Protein 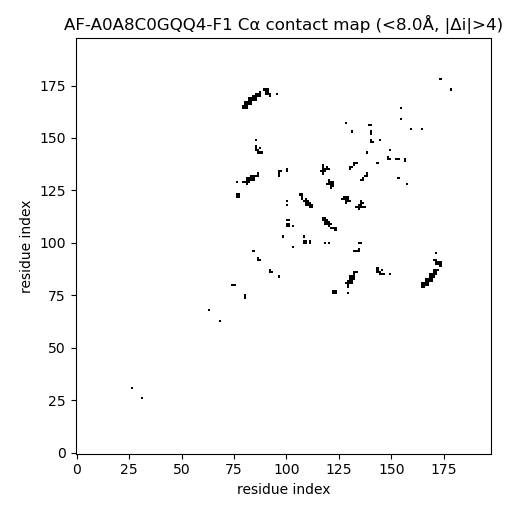AF-A0A8C0GQQ4-F1 (afdb_monomer)

Nearest PDB structures (foldseek):
  5t05-assembly2_B  TM=9.905E-01  e=7.419E-17  Escherichia coli O157:H7
  5t03-assembly2_B  TM=9.904E-01  e=8.082E-16  Escherichia coli O157:H7
  6sc2-assembly1_E  TM=3.433E-01  e=2.094E+00  Homo sapiens
  7t22-assembly1_F  TM=5.727E-01  e=5.664E+00  Escherichia coli K-12
  2xtp-assembly1_A  TM=3.374E-01  e=4.642E+00  Homo sapiens

Foldseek 3Di:
DVVVVVVVVVVVVVVVVVVVVVVCVVDVDDPDPPDCPPPDDDPPPPVPPVVVPPPPPCPPPDDDDPCRVDPDDPDDLQDQAAEEEQEDPPLCVLVVVVCVQQPDDDPDGWADDPPDQATDADRVPDSAHRYHDCRHPNQQQHDRDDPVSCVVCVVVPRDPPDPDHHYHYDYGHHPPVPPDDPPDDDDDDDDDDDDDDD

pLDDT: mean 72.91, std 19.56, range [24.11, 92.81]

Organism: Chelonoidis abingdonii (NCBI:txid106734)

Sequence (198 aa):
MEDRANKLLLALLLLLLFAVLVLQYVCPGSECQLLRLRAFSPPRADPYRAEDETPARFVPRFNFSARDLLRRVDFNIKGDDLIVFLHIQKTGGTTFGRHLVRNIQLEQPCECRAGQKKCTCHRPGKRETWLFSRFSTGWSCGLHADWTELTNCVPAVVDSKREAKRLLCFSSAPSSTWRRPSNFPPDRKGPGTVRLQL

Solvent-accessible surface area (backbone atoms only — not comparable to full-atom values): 12978 Å² total; per-residue (Å²): 118,62,74,61,53,51,53,51,50,51,52,51,52,51,51,53,51,50,52,50,52,51,50,53,66,76,48,84,64,95,82,74,86,85,76,76,87,66,81,92,66,82,75,78,77,63,87,70,65,72,69,76,74,54,76,78,81,76,70,75,92,62,92,73,51,73,72,73,73,56,79,83,72,94,78,42,73,78,68,61,44,32,40,34,53,47,58,47,83,93,24,57,31,72,60,51,49,51,41,65,58,72,67,58,95,53,100,52,68,43,52,66,51,89,94,52,81,48,23,51,40,47,28,76,96,48,93,49,66,39,50,45,28,61,44,41,66,38,58,85,58,43,93,71,43,48,73,70,47,39,69,66,36,47,61,64,71,78,45,86,82,64,85,83,62,52,75,47,74,49,65,50,73,62,60,83,89,66,66,71,65,95,84,67,75,94,73,77,95,69,92,78,88,81,85,83,84,131

Secondary structure (DSSP, 8-state):
-HHHHHHHHHHHHHHHHHHHHHHHHH--SS---S-----S------TTGGGSSS------SS---HHHH-------TTTT-EEEEE--TTSSHHHHHHHHHHS---SS--B--TT-S--B-BPTTSS-BSEESTTTT-STT-TT--HHHHHHHHHHHH-TTSS---EEEEE----GGG---TT-----------PPP-

InterPro domains:
  IPR005331 Sulfotransferase [PF03567] (74-121)
  IPR010635 Heparan sulphate 6-sulfotransferase/Protein-tyrosine sulfotransferase [PTHR12812] (1-163)
  IPR027417 P-loop containing nucleoside triphosphate hydrolase [G3DSA:3.40.50.300] (78-158)

Radius of gyration: 29.77 Å; Cα contacts (8 Å, |Δi|>4): 155; chains: 1; bounding box: 51×60×87 Å

Structure (mmCIF, N/CA/C/O backbone):
data_AF-A0A8C0GQQ4-F1
#
_entry.id   AF-A0A8C0GQQ4-F1
#
loop_
_atom_site.group_PDB
_atom_site.id
_atom_site.type_symbol
_atom_site.label_atom_id
_atom_site.label_alt_id
_atom_site.label_comp_id
_atom_site.label_asym_id
_atom_site.label_entity_id
_atom_site.label_seq_id
_atom_site.pdbx_PDB_ins_code
_atom_site.Cartn_x
_atom_site.Cartn_y
_atom_site.Cartn_z
_atom_site.occupancy
_atom_site.B_iso_or_equiv
_atom_site.auth_seq_id
_atom_site.auth_comp_id
_atom_site.auth_asym_id
_atom_site.auth_atom_id
_atom_site.pdbx_PDB_model_num
ATOM 1 N N . MET A 1 1 ? 28.363 32.875 -68.338 1.00 56.09 1 MET A N 1
ATOM 2 C CA . MET A 1 1 ? 27.241 32.180 -67.664 1.00 56.09 1 MET A CA 1
ATOM 3 C C . MET A 1 1 ? 27.663 31.603 -66.309 1.00 56.09 1 MET A C 1
ATOM 5 O O . MET A 1 1 ? 26.799 31.415 -65.458 1.00 56.09 1 MET A O 1
ATOM 9 N N . GLU A 1 2 ? 28.968 31.458 -66.068 1.00 62.75 2 GLU A N 1
ATOM 10 C CA . GLU A 1 2 ? 29.581 30.979 -64.822 1.00 62.75 2 GLU A CA 1
ATOM 11 C C . GLU A 1 2 ? 29.162 31.696 -63.534 1.00 62.75 2 GLU A C 1
ATOM 13 O O . GLU A 1 2 ? 28.866 31.018 -62.558 1.00 62.75 2 GLU A O 1
ATOM 18 N N . ASP A 1 3 ? 29.055 33.029 -63.495 1.00 70.44 3 ASP A N 1
ATOM 19 C CA . ASP A 1 3 ? 28.776 33.730 -62.225 1.00 70.44 3 ASP A CA 1
ATOM 20 C C . ASP A 1 3 ? 27.396 33.421 -61.634 1.00 70.44 3 ASP A C 1
ATOM 22 O O . ASP A 1 3 ? 27.219 33.390 -60.416 1.00 70.44 3 ASP A O 1
ATOM 26 N N . ARG A 1 4 ? 26.392 33.189 -62.488 1.00 75.19 4 ARG A N 1
ATOM 27 C CA . ARG A 1 4 ? 25.043 32.814 -62.035 1.00 75.19 4 ARG A CA 1
ATOM 28 C C . ARG A 1 4 ? 25.016 31.364 -61.569 1.00 75.19 4 ARG A C 1
ATOM 30 O O . ARG A 1 4 ? 24.418 31.084 -60.535 1.00 75.19 4 ARG A O 1
ATOM 37 N N . ALA A 1 5 ? 25.703 30.480 -62.291 1.00 76.56 5 ALA A N 1
ATOM 38 C CA . ALA A 1 5 ? 25.843 29.078 -61.918 1.00 76.56 5 ALA A CA 1
ATOM 39 C C . ALA A 1 5 ? 26.588 28.926 -60.583 1.00 76.56 5 ALA A C 1
ATOM 41 O O . ALA A 1 5 ? 26.147 28.168 -59.728 1.00 76.56 5 ALA A O 1
ATOM 42 N N . ASN A 1 6 ? 27.644 29.710 -60.354 1.00 79.12 6 ASN A N 1
ATOM 43 C CA . ASN A 1 6 ? 28.431 29.647 -59.125 1.00 79.12 6 ASN A CA 1
ATOM 44 C C . ASN A 1 6 ? 27.658 30.203 -57.915 1.00 79.12 6 ASN A C 1
ATOM 46 O O . ASN A 1 6 ? 27.693 29.623 -56.834 1.00 79.12 6 ASN A O 1
ATOM 50 N N . LYS A 1 7 ? 26.878 31.280 -58.101 1.00 84.75 7 LYS A N 1
ATOM 51 C CA . LYS A 1 7 ? 25.965 31.798 -57.064 1.00 84.75 7 LYS A CA 1
ATOM 52 C C . LYS A 1 7 ? 24.848 30.808 -56.727 1.00 84.75 7 LYS A C 1
ATOM 54 O O . LYS A 1 7 ? 24.521 30.643 -55.555 1.00 84.75 7 LYS A O 1
ATOM 59 N N . LEU A 1 8 ? 24.291 30.134 -57.736 1.00 86.75 8 LEU A N 1
ATOM 60 C CA . LEU A 1 8 ? 23.302 29.069 -57.547 1.00 86.75 8 LEU A CA 1
ATOM 61 C C . LEU A 1 8 ? 23.907 27.871 -56.809 1.00 86.75 8 LEU A C 1
ATOM 63 O O . LEU A 1 8 ? 23.294 27.375 -55.869 1.00 86.75 8 LEU A O 1
ATOM 67 N N . LEU A 1 9 ? 25.123 27.457 -57.172 1.00 87.75 9 LEU A N 1
ATOM 68 C CA . LEU A 1 9 ? 25.850 26.375 -56.509 1.00 87.75 9 LEU A CA 1
ATOM 69 C C . LEU A 1 9 ? 26.113 26.699 -55.031 1.00 87.75 9 LEU A C 1
ATOM 71 O O . LEU A 1 9 ? 25.877 25.863 -54.160 1.00 87.75 9 LEU A O 1
ATOM 75 N N . LEU A 1 10 ? 26.545 27.931 -54.742 1.00 86.94 10 LEU A N 1
ATOM 76 C CA . LEU A 1 10 ? 26.802 28.393 -53.379 1.00 86.94 10 LEU A CA 1
ATOM 77 C C . LEU A 1 10 ? 25.517 28.423 -52.540 1.00 86.94 10 LEU A C 1
ATOM 79 O O . LEU A 1 10 ? 25.518 27.989 -51.390 1.00 86.94 10 LEU A O 1
ATOM 83 N N . ALA A 1 11 ? 24.409 28.890 -53.123 1.00 89.81 11 ALA A N 1
ATOM 84 C CA . ALA A 1 11 ? 23.105 28.899 -52.465 1.00 89.81 11 ALA A CA 1
ATOM 85 C C . ALA A 1 11 ? 22.616 27.475 -52.148 1.00 89.81 11 ALA A C 1
ATOM 87 O O . ALA A 1 11 ? 22.095 27.230 -51.061 1.00 89.81 11 ALA A O 1
ATOM 88 N N . LEU A 1 12 ? 22.835 26.525 -53.061 1.00 90.50 12 LEU A N 1
ATOM 89 C CA . LEU A 1 12 ? 22.454 25.122 -52.883 1.00 90.50 12 LEU A CA 1
ATOM 90 C C . LEU A 1 12 ? 23.294 24.434 -51.795 1.00 90.50 12 LEU A C 1
ATOM 92 O O . LEU A 1 12 ? 22.751 23.698 -50.973 1.00 90.50 12 LEU A O 1
ATOM 96 N N . LEU A 1 13 ? 24.598 24.730 -51.734 1.00 91.00 13 LEU A N 1
ATOM 97 C CA . LEU A 1 13 ? 25.493 24.265 -50.667 1.00 91.00 13 LEU A CA 1
ATOM 98 C C . LEU A 1 13 ? 25.102 24.824 -49.295 1.00 91.00 13 LEU A C 1
ATOM 100 O O . LEU A 1 13 ? 25.072 24.079 -48.316 1.00 91.00 13 LEU A O 1
ATOM 104 N N . LEU A 1 14 ? 24.767 26.115 -49.219 1.00 89.19 14 LEU A N 1
ATOM 105 C CA . LEU A 1 14 ? 24.306 26.747 -47.980 1.00 89.19 14 LEU A CA 1
ATOM 106 C C . LEU A 1 14 ? 22.972 26.161 -47.503 1.00 89.19 14 LEU A C 1
ATOM 108 O O . LEU A 1 14 ? 22.816 25.901 -46.311 1.00 89.19 14 LEU A O 1
ATOM 112 N N . LEU A 1 15 ? 22.037 25.895 -48.422 1.00 91.31 15 LEU A N 1
ATOM 113 C CA . LEU A 1 15 ? 20.758 25.253 -48.110 1.00 91.31 15 LEU A CA 1
ATOM 114 C C . LEU A 1 15 ? 20.962 23.833 -47.558 1.00 91.31 15 LEU A C 1
ATOM 116 O O . LEU A 1 15 ? 20.353 23.462 -46.554 1.00 91.31 15 LEU A O 1
ATOM 120 N N . LEU A 1 16 ? 21.853 23.056 -48.183 1.00 87.19 16 LEU A N 1
ATOM 121 C CA . LEU A 1 16 ? 22.194 21.703 -47.744 1.00 87.19 16 LEU A CA 1
ATOM 122 C C . LEU A 1 16 ? 22.820 21.714 -46.340 1.00 87.19 16 LEU A C 1
ATOM 124 O O . LEU A 1 16 ? 22.436 20.925 -45.479 1.00 87.19 16 LEU A O 1
ATOM 128 N N . LEU A 1 17 ? 23.753 22.635 -46.090 1.00 86.31 17 LEU A N 1
ATOM 129 C CA . LEU A 1 17 ? 24.435 22.762 -44.802 1.00 86.31 17 LEU A CA 1
ATOM 130 C C . LEU A 1 17 ? 23.475 23.199 -43.686 1.00 86.31 17 LEU A C 1
ATOM 132 O O . LEU A 1 17 ? 23.514 22.648 -42.586 1.00 86.31 17 LEU A O 1
ATOM 136 N N . PHE A 1 18 ? 22.570 24.136 -43.978 1.00 88.56 18 PHE A N 1
ATOM 137 C CA . PHE A 1 18 ? 21.525 24.552 -43.045 1.00 88.56 18 PHE A CA 1
ATOM 138 C C . PHE A 1 18 ? 20.571 23.399 -42.708 1.00 88.56 18 PHE A C 1
ATOM 140 O O . PHE A 1 18 ? 20.267 23.180 -41.537 1.00 88.56 18 PHE A O 1
ATOM 147 N N . ALA A 1 19 ? 20.160 22.606 -43.703 1.00 82.81 19 ALA A N 1
ATOM 148 C CA . ALA A 1 19 ? 19.317 21.433 -43.481 1.00 82.81 19 ALA A CA 1
ATOM 149 C C . ALA A 1 19 ? 19.991 20.398 -42.563 1.00 82.81 19 ALA A C 1
ATOM 151 O O . ALA A 1 19 ? 19.341 19.871 -41.662 1.00 82.81 19 ALA A O 1
ATOM 152 N N . VAL A 1 20 ? 21.297 20.154 -42.728 1.00 80.38 20 VAL A N 1
ATOM 153 C CA . VAL A 1 20 ? 22.068 19.255 -41.849 1.00 80.38 20 VAL A CA 1
ATOM 154 C C . VAL A 1 20 ? 22.145 19.796 -40.420 1.00 80.38 20 VAL A C 1
ATOM 156 O O . VAL A 1 20 ? 21.930 19.039 -39.477 1.00 80.38 20 VAL A O 1
ATOM 159 N N . LEU A 1 21 ? 22.399 21.096 -40.242 1.00 80.56 21 LEU A N 1
ATOM 160 C CA . LEU A 1 21 ? 22.442 21.722 -38.915 1.00 80.56 21 LEU A CA 1
ATOM 161 C C . LEU A 1 21 ? 21.092 21.643 -38.193 1.00 80.56 21 LEU A C 1
ATOM 163 O O . LEU A 1 21 ? 21.050 21.301 -37.013 1.00 80.56 21 LEU A O 1
ATOM 167 N N . VAL A 1 22 ? 19.990 21.904 -38.902 1.00 81.44 22 VAL A N 1
ATOM 168 C CA . VAL A 1 22 ? 18.634 21.768 -38.352 1.00 81.44 22 VAL A CA 1
ATOM 169 C C . VAL A 1 22 ? 18.346 20.311 -37.988 1.00 81.44 22 VAL A C 1
ATOM 171 O O . VAL A 1 22 ? 17.824 20.049 -36.908 1.00 81.44 22 VAL A O 1
ATOM 174 N N . LEU A 1 23 ? 18.743 19.350 -38.826 1.00 70.88 23 LEU A N 1
ATOM 175 C CA . LEU A 1 23 ? 18.540 17.926 -38.550 1.00 70.88 23 LEU A CA 1
ATOM 176 C C . LEU A 1 23 ? 19.336 17.456 -37.319 1.00 70.88 23 LEU A C 1
ATOM 178 O O . LEU A 1 23 ? 18.798 16.746 -36.472 1.00 70.88 23 LEU A O 1
ATOM 182 N N . GLN A 1 24 ? 20.587 17.909 -37.181 1.00 73.06 24 GLN A N 1
ATOM 183 C CA . GLN A 1 24 ? 21.445 17.638 -36.022 1.00 73.06 24 GLN A CA 1
ATOM 184 C C . GLN A 1 24 ? 20.897 18.279 -34.732 1.00 73.06 24 GLN A C 1
ATOM 186 O O . GLN A 1 24 ? 21.067 17.726 -33.649 1.00 73.06 24 GLN A O 1
ATOM 191 N N . TYR A 1 25 ? 20.247 19.443 -34.841 1.00 73.00 25 TYR A N 1
ATOM 192 C CA . TYR A 1 25 ? 19.642 20.150 -33.709 1.00 73.00 25 TYR A CA 1
ATOM 193 C C . TYR A 1 25 ? 18.322 19.513 -33.252 1.00 73.00 25 TYR A C 1
ATOM 195 O O . TYR A 1 25 ? 18.076 19.394 -32.054 1.00 73.00 25 TYR A O 1
ATOM 203 N N . VAL A 1 26 ? 17.480 19.079 -34.195 1.00 73.94 26 VAL A N 1
ATOM 204 C CA . VAL A 1 26 ? 16.175 18.462 -33.899 1.00 73.94 26 VAL A CA 1
ATOM 205 C C . VAL A 1 26 ? 16.325 17.019 -33.398 1.00 73.94 26 VAL A C 1
ATOM 207 O O . VAL A 1 26 ? 15.495 16.566 -32.614 1.00 73.94 26 VAL A O 1
ATOM 210 N N . CYS A 1 27 ? 17.386 16.306 -33.794 1.00 64.00 27 CYS A N 1
ATOM 211 C CA . CYS A 1 27 ? 17.662 14.934 -33.352 1.00 64.00 27 CYS A CA 1
ATOM 212 C C . CYS A 1 27 ? 18.938 14.847 -32.486 1.00 64.00 27 CYS A C 1
ATOM 214 O O . CYS A 1 27 ? 20.009 14.499 -32.992 1.00 64.00 27 CYS A O 1
ATOM 216 N N . PRO A 1 28 ? 18.857 15.114 -31.168 1.00 53.72 28 PRO A N 1
ATOM 217 C CA . PRO A 1 28 ? 19.980 14.958 -30.258 1.00 53.72 28 PRO A CA 1
ATOM 218 C C . PRO A 1 28 ? 20.086 13.488 -29.825 1.00 53.72 28 PRO A C 1
ATOM 220 O O . PRO A 1 28 ? 19.593 13.097 -28.771 1.00 53.72 28 PRO A O 1
ATOM 223 N N . GLY A 1 29 ? 20.725 12.658 -30.649 1.00 53.50 29 GLY A N 1
ATOM 224 C CA . GLY A 1 29 ? 21.039 11.266 -30.303 1.00 53.50 29 GLY A CA 1
ATOM 225 C C . GLY A 1 29 ? 20.647 10.269 -31.390 1.00 53.50 29 GLY A C 1
ATOM 226 O O . GLY A 1 29 ? 19.543 10.346 -31.908 1.00 53.50 29 GLY A O 1
ATOM 227 N N . SER A 1 30 ? 21.614 9.402 -31.720 1.00 55.34 30 SER A N 1
ATOM 228 C CA . SER A 1 30 ? 21.687 8.155 -32.527 1.00 55.34 30 SER A CA 1
ATOM 229 C C . SER A 1 30 ? 20.579 7.661 -33.481 1.00 55.34 30 SER A C 1
ATOM 231 O O . SER A 1 30 ? 20.853 6.734 -34.239 1.00 55.34 30 SER A O 1
ATOM 233 N N . GLU A 1 31 ? 19.391 8.247 -33.552 1.00 52.47 31 GLU A N 1
ATOM 234 C CA . GLU A 1 31 ? 18.223 7.687 -34.244 1.00 52.47 31 GLU A CA 1
ATOM 235 C C . GLU A 1 31 ? 17.928 8.374 -35.590 1.00 52.47 31 GLU A C 1
ATOM 237 O O . GLU A 1 31 ? 16.778 8.546 -35.983 1.00 52.47 31 GLU A O 1
ATOM 242 N N . CYS A 1 32 ? 18.957 8.784 -36.338 1.00 56.66 32 CYS A N 1
ATOM 243 C CA . CYS A 1 32 ? 18.806 9.181 -37.744 1.00 56.66 32 CYS A CA 1
ATOM 244 C C . CYS A 1 32 ? 19.821 8.443 -38.625 1.00 56.66 32 CYS A C 1
ATOM 246 O O . CYS A 1 32 ? 20.921 8.910 -38.905 1.00 56.66 32 CYS A O 1
ATOM 248 N N . GLN A 1 33 ? 19.423 7.252 -39.073 1.00 54.72 33 GLN A N 1
ATOM 249 C CA . GLN A 1 33 ? 20.186 6.321 -39.917 1.00 54.72 33 GLN A CA 1
ATOM 250 C C . GLN A 1 33 ? 20.136 6.646 -41.427 1.00 54.72 33 GLN A C 1
ATOM 252 O O . GLN A 1 33 ? 20.440 5.783 -42.243 1.00 54.72 33 GLN A O 1
ATOM 257 N N . LEU A 1 34 ? 19.754 7.860 -41.848 1.00 48.25 34 LEU A N 1
ATOM 258 C CA . LEU A 1 34 ? 19.450 8.124 -43.268 1.00 48.25 34 LEU A CA 1
ATOM 259 C C . LEU A 1 34 ? 20.615 8.700 -44.106 1.00 48.25 34 LEU A C 1
ATOM 261 O O . LEU A 1 34 ? 20.460 8.887 -45.306 1.00 48.25 34 LEU A O 1
ATOM 265 N N . LEU A 1 35 ? 21.803 8.945 -43.534 1.00 46.62 35 LEU A N 1
ATOM 266 C CA . LEU A 1 35 ? 22.931 9.569 -44.262 1.00 46.62 35 LEU A CA 1
ATOM 267 C C . LEU A 1 35 ? 24.292 8.872 -44.075 1.00 46.62 35 LEU A C 1
ATOM 269 O O . LEU A 1 35 ? 25.347 9.503 -44.155 1.00 46.62 35 LEU A O 1
ATOM 273 N N . ARG A 1 36 ? 24.321 7.547 -43.878 1.00 46.25 36 ARG A N 1
ATOM 274 C CA . ARG A 1 36 ? 25.588 6.791 -43.857 1.00 46.25 36 ARG A CA 1
ATOM 275 C C . ARG A 1 36 ? 26.037 6.393 -45.271 1.00 46.25 36 ARG A C 1
ATOM 277 O O . ARG A 1 36 ? 26.136 5.218 -45.593 1.00 46.25 36 ARG A O 1
ATOM 284 N N . LEU A 1 37 ? 26.445 7.378 -46.073 1.00 45.16 37 LEU A N 1
ATOM 285 C CA . LEU A 1 37 ? 27.267 7.200 -47.289 1.00 45.16 37 LEU A CA 1
ATOM 286 C C . LEU A 1 37 ? 28.736 6.835 -46.963 1.00 45.16 37 LEU A C 1
ATOM 288 O O . LEU A 1 37 ? 29.660 7.144 -47.708 1.00 45.16 37 LEU A O 1
ATOM 292 N N . ARG A 1 38 ? 28.970 6.143 -45.841 1.00 43.97 38 ARG A N 1
ATOM 293 C CA . ARG A 1 38 ? 30.276 5.585 -45.473 1.00 43.97 38 ARG A CA 1
ATOM 294 C C . ARG A 1 38 ? 30.241 4.076 -45.700 1.00 43.97 38 ARG A C 1
ATOM 296 O O . ARG A 1 38 ? 30.195 3.290 -44.757 1.00 43.97 38 ARG A O 1
ATOM 303 N N . ALA A 1 39 ? 30.210 3.706 -46.977 1.00 45.31 39 ALA A N 1
ATOM 304 C CA . ALA A 1 39 ? 30.633 2.391 -47.433 1.00 45.31 39 ALA A CA 1
ATOM 305 C C . ALA A 1 39 ? 32.102 2.169 -47.009 1.00 45.31 39 ALA A C 1
ATOM 307 O O . ALA A 1 39 ? 32.900 3.103 -47.060 1.00 45.31 39 ALA A O 1
ATOM 308 N N . PHE A 1 40 ? 32.435 0.942 -46.596 1.00 39.28 40 PHE A N 1
ATOM 309 C CA . PHE A 1 40 ? 33.764 0.448 -46.178 1.00 39.28 40 PHE A CA 1
ATOM 310 C C . PHE A 1 40 ? 34.210 0.618 -44.716 1.00 39.28 40 PHE A C 1
ATOM 312 O O . PHE A 1 40 ? 35.386 0.837 -44.432 1.00 39.28 40 PHE A O 1
ATOM 319 N N . SER A 1 41 ? 33.331 0.341 -43.755 1.00 37.06 41 SER A N 1
ATOM 320 C CA . SER A 1 41 ? 33.793 -0.379 -42.559 1.00 37.06 41 SER A CA 1
ATOM 321 C C . SER A 1 41 ? 32.712 -1.339 -42.064 1.00 37.06 41 SER A C 1
ATOM 323 O O . SER A 1 41 ? 31.590 -0.893 -41.811 1.00 37.06 41 SER A O 1
ATOM 325 N N . PRO A 1 42 ? 32.997 -2.653 -41.945 1.00 38.84 42 PRO A N 1
ATOM 326 C CA . PRO A 1 42 ? 32.058 -3.545 -41.290 1.00 38.84 42 PRO A CA 1
ATOM 327 C C . PRO A 1 42 ? 31.903 -3.043 -39.849 1.00 38.84 42 PRO A C 1
ATOM 329 O O . PRO A 1 42 ? 32.912 -2.708 -39.212 1.00 38.84 42 PRO A O 1
ATOM 332 N N . PRO A 1 43 ? 30.676 -2.937 -39.315 1.00 39.44 43 PRO A N 1
ATOM 333 C CA . PRO A 1 43 ? 30.527 -2.756 -37.884 1.00 39.44 43 PRO A CA 1
ATOM 334 C C . PRO A 1 43 ? 31.242 -3.943 -37.239 1.00 39.44 43 PRO A C 1
ATOM 336 O O . PRO A 1 43 ? 30.962 -5.092 -37.584 1.00 39.44 43 PRO A O 1
ATOM 339 N N . ARG A 1 44 ? 32.219 -3.678 -36.361 1.00 46.81 44 ARG A N 1
ATOM 340 C CA . ARG A 1 44 ? 32.736 -4.721 -35.473 1.00 46.81 44 ARG A CA 1
ATOM 341 C C . ARG A 1 44 ? 31.507 -5.338 -34.819 1.00 46.81 44 ARG A C 1
ATOM 343 O O . ARG A 1 44 ? 30.776 -4.626 -34.133 1.00 46.81 44 ARG A O 1
ATOM 350 N N . ALA A 1 45 ? 31.246 -6.603 -35.130 1.00 44.22 45 ALA A N 1
ATOM 351 C CA . ALA A 1 45 ? 30.203 -7.366 -34.482 1.00 44.22 45 ALA A CA 1
ATOM 352 C C . ALA A 1 45 ? 30.528 -7.338 -32.991 1.00 44.22 45 ALA A C 1
ATOM 354 O O . ALA A 1 45 ? 31.551 -7.881 -32.575 1.00 44.22 45 ALA A O 1
ATOM 355 N N . ASP A 1 46 ? 29.723 -6.612 -32.221 1.00 42.31 46 ASP A N 1
ATOM 356 C CA . ASP A 1 46 ? 29.758 -6.707 -30.774 1.00 42.31 46 ASP A CA 1
ATOM 357 C C . ASP A 1 46 ? 29.302 -8.135 -30.432 1.00 42.31 46 ASP A C 1
ATOM 359 O O . ASP A 1 46 ? 28.148 -8.474 -30.729 1.00 42.31 46 ASP A O 1
ATOM 363 N N . PRO A 1 47 ? 30.17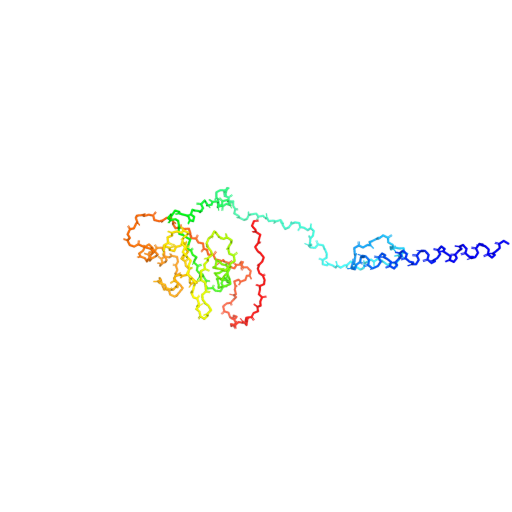8 -9.003 -29.889 1.00 52.50 47 PRO A N 1
ATOM 364 C CA . PRO A 1 47 ? 29.855 -10.409 -29.651 1.00 52.50 47 PRO A CA 1
ATOM 365 C C . PRO A 1 47 ? 28.681 -10.605 -28.681 1.00 52.50 47 PRO A C 1
ATOM 367 O O . PRO A 1 47 ? 28.162 -11.711 -28.579 1.00 52.50 47 PRO A O 1
ATOM 370 N N . TYR A 1 48 ? 28.254 -9.547 -27.982 1.00 46.25 48 TYR A N 1
ATOM 371 C CA . TYR A 1 48 ? 27.199 -9.590 -26.973 1.00 46.25 48 TYR A CA 1
ATOM 372 C C . TYR A 1 48 ? 25.784 -9.308 -27.497 1.00 46.25 48 TYR A C 1
ATOM 374 O O . TYR A 1 48 ? 24.824 -9.492 -26.755 1.00 46.25 48 TYR A O 1
ATOM 382 N N . ARG A 1 49 ? 25.602 -8.901 -28.764 1.00 46.16 49 ARG A N 1
ATOM 383 C CA . ARG A 1 49 ? 24.264 -8.550 -29.292 1.00 46.16 49 ARG A CA 1
ATOM 384 C C . ARG A 1 49 ? 23.379 -9.766 -29.622 1.00 46.16 49 ARG A C 1
ATOM 386 O O . ARG A 1 49 ? 22.171 -9.615 -29.752 1.00 46.16 49 ARG A O 1
ATOM 393 N N . ALA A 1 50 ? 23.953 -10.964 -29.743 1.00 45.78 50 ALA A N 1
ATOM 394 C CA . ALA A 1 50 ? 23.200 -12.176 -30.090 1.00 45.78 50 ALA A CA 1
ATOM 395 C C . ALA A 1 50 ? 22.350 -12.740 -28.931 1.00 45.78 50 ALA A C 1
ATOM 397 O O . ALA A 1 50 ? 21.436 -13.525 -29.175 1.00 45.78 50 ALA A O 1
ATOM 398 N N . GLU A 1 51 ? 22.615 -12.336 -27.686 1.00 49.78 51 GLU A N 1
ATOM 399 C CA . GLU A 1 51 ? 21.918 -12.872 -26.507 1.00 49.78 51 GLU A CA 1
ATOM 400 C C . GLU A 1 51 ? 20.582 -12.155 -26.213 1.00 49.78 51 GLU A C 1
ATOM 402 O O . GLU A 1 51 ? 19.728 -12.723 -25.536 1.00 49.78 51 GLU A O 1
ATOM 407 N N . ASP A 1 52 ? 20.346 -10.956 -26.766 1.00 47.78 52 ASP A N 1
ATOM 408 C CA . ASP A 1 52 ? 19.132 -10.157 -26.497 1.00 47.78 52 ASP A CA 1
ATOM 409 C C . ASP A 1 52 ? 17.939 -10.475 -27.428 1.00 47.78 52 ASP A C 1
ATOM 411 O O . ASP A 1 52 ? 16.817 -10.044 -27.160 1.00 47.78 52 ASP A O 1
ATOM 415 N N . GLU A 1 53 ? 18.136 -11.245 -28.508 1.00 49.78 53 GLU A N 1
ATOM 416 C CA . GLU A 1 53 ? 17.069 -11.596 -29.469 1.00 49.78 53 GLU A CA 1
ATOM 417 C C . GLU A 1 53 ? 16.502 -13.012 -29.290 1.00 49.78 53 GLU A C 1
ATOM 419 O O . GLU A 1 53 ? 15.549 -13.391 -29.976 1.00 49.78 53 GLU A O 1
ATOM 424 N N . THR A 1 54 ? 17.014 -13.797 -28.335 1.00 53.28 54 THR A N 1
ATOM 425 C CA . THR A 1 54 ? 16.288 -14.995 -27.905 1.00 53.28 54 THR A CA 1
ATOM 426 C C . THR A 1 54 ? 15.236 -14.569 -26.884 1.00 53.28 54 THR A C 1
ATOM 428 O O . THR A 1 54 ? 15.597 -14.179 -25.773 1.00 53.28 54 THR A O 1
ATOM 431 N N . PRO A 1 55 ? 13.920 -14.614 -27.196 1.00 54.31 55 PRO A N 1
ATOM 432 C CA . PRO A 1 55 ? 12.921 -14.473 -26.150 1.00 54.31 55 PRO A CA 1
ATOM 433 C C . PRO A 1 55 ? 13.244 -15.574 -25.156 1.00 54.31 55 PRO A C 1
ATOM 435 O O . PRO A 1 55 ? 13.242 -16.746 -25.543 1.00 54.31 55 PRO A O 1
ATOM 438 N N . ALA A 1 56 ? 13.614 -15.194 -23.928 1.00 57.72 56 ALA A N 1
ATOM 439 C CA . ALA A 1 56 ? 13.946 -16.137 -22.877 1.00 57.72 56 ALA A CA 1
ATOM 440 C C . ALA A 1 56 ? 12.890 -17.239 -22.932 1.00 57.72 56 ALA A C 1
ATOM 442 O O . ALA A 1 56 ? 11.711 -16.972 -22.682 1.00 57.72 56 ALA A O 1
ATOM 443 N N . ARG A 1 57 ? 13.280 -18.444 -23.378 1.00 58.16 57 ARG A N 1
ATOM 444 C CA . ARG A 1 57 ? 12.382 -19.596 -23.430 1.00 58.16 57 ARG A CA 1
ATOM 445 C C . ARG A 1 57 ? 12.101 -19.929 -21.980 1.00 58.16 57 ARG A C 1
ATOM 447 O O . ARG A 1 57 ? 12.783 -20.743 -21.363 1.00 58.16 57 ARG A O 1
ATOM 454 N N . PHE A 1 58 ? 11.130 -19.226 -21.414 1.00 59.41 58 PHE A N 1
ATOM 455 C CA . PHE A 1 58 ? 10.579 -19.517 -20.119 1.00 59.41 58 PHE A CA 1
ATOM 456 C C . PHE A 1 58 ? 9.856 -20.837 -20.305 1.00 59.41 58 PHE A C 1
ATOM 458 O O . PHE A 1 58 ? 8.715 -20.881 -20.746 1.00 59.41 58 PHE A O 1
ATOM 465 N N . VAL A 1 59 ? 10.575 -21.929 -20.073 1.00 65.25 59 VAL A N 1
ATOM 466 C CA . VAL A 1 59 ? 9.964 -23.235 -19.904 1.00 65.25 59 VAL A CA 1
ATOM 467 C C . VAL A 1 59 ? 9.364 -23.183 -18.501 1.00 65.25 59 VAL A C 1
ATOM 469 O O . VAL A 1 59 ? 10.135 -23.193 -17.533 1.00 65.25 59 VAL A O 1
ATOM 472 N N . PRO A 1 60 ? 8.032 -23.035 -18.348 1.00 64.69 60 PRO A N 1
ATOM 473 C CA . PRO A 1 60 ? 7.43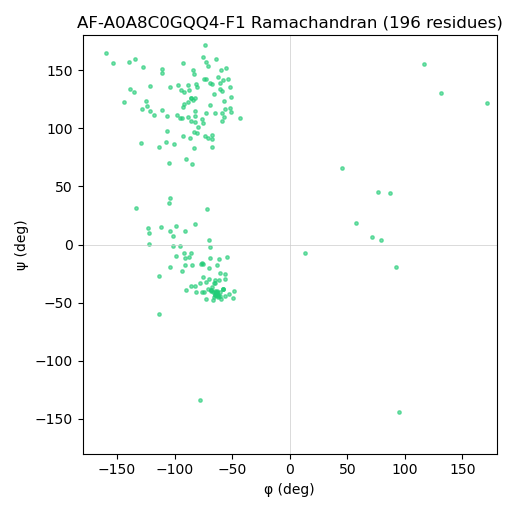1 -23.026 -17.027 1.00 64.69 60 PRO A CA 1
ATOM 474 C C . PRO A 1 60 ? 7.781 -24.352 -16.354 1.00 64.69 60 PRO A C 1
ATOM 476 O O . PRO A 1 60 ? 7.363 -25.420 -16.791 1.00 64.69 60 PRO A O 1
ATOM 479 N N . ARG A 1 61 ? 8.592 -24.295 -15.293 1.00 70.56 61 ARG A N 1
ATOM 480 C CA . ARG A 1 61 ? 8.955 -25.492 -14.517 1.00 70.56 61 ARG A CA 1
ATOM 481 C C . ARG A 1 61 ? 7.779 -26.052 -13.715 1.00 70.56 61 ARG A C 1
ATOM 483 O O . ARG A 1 61 ? 7.879 -27.157 -13.195 1.00 70.56 61 ARG A O 1
ATOM 490 N N . PHE A 1 62 ? 6.687 -25.294 -13.620 1.00 79.62 62 PHE A N 1
ATOM 491 C CA . PHE A 1 62 ? 5.483 -25.645 -12.882 1.00 79.62 62 PHE A CA 1
ATOM 492 C C . PHE A 1 62 ? 4.242 -25.249 -13.684 1.00 79.62 62 PHE A C 1
ATOM 494 O O . PHE A 1 62 ? 4.158 -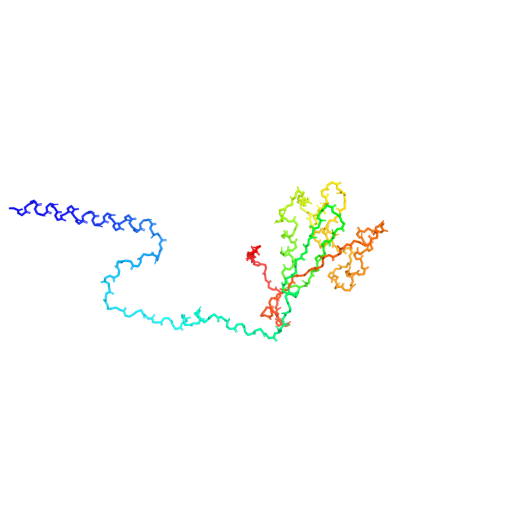24.133 -14.200 1.00 79.62 62 PHE A O 1
ATOM 501 N N . ASN A 1 63 ? 3.278 -26.167 -13.765 1.00 86.31 63 ASN A N 1
ATOM 502 C CA . ASN A 1 63 ? 1.975 -25.923 -14.378 1.00 86.31 63 ASN A CA 1
ATOM 503 C C . ASN A 1 63 ? 1.078 -25.187 -13.379 1.00 86.31 63 ASN A C 1
ATOM 505 O O . ASN A 1 63 ? 0.461 -25.808 -12.516 1.00 86.31 63 ASN A O 1
ATOM 509 N N . PHE A 1 64 ? 1.026 -23.861 -13.488 1.00 85.44 64 PHE A N 1
ATOM 510 C CA . PHE A 1 64 ? 0.115 -23.029 -12.704 1.00 85.44 64 PHE A CA 1
ATOM 511 C C . PHE A 1 64 ? -1.279 -23.014 -13.334 1.00 85.44 64 PHE A C 1
ATOM 513 O O . PHE A 1 64 ? -1.416 -22.887 -14.552 1.00 85.44 64 PHE A O 1
ATOM 520 N N . SER A 1 65 ? -2.325 -23.110 -12.512 1.00 88.00 65 SER A N 1
ATOM 521 C CA . SER A 1 65 ? -3.694 -22.911 -12.983 1.00 88.00 65 SER A CA 1
ATOM 522 C C . SER A 1 65 ? -3.976 -21.421 -13.205 1.00 88.00 65 SER A C 1
ATOM 524 O O . SER A 1 65 ? -3.319 -20.551 -12.629 1.00 88.00 65 SER A O 1
ATOM 526 N N . ALA A 1 66 ? -5.013 -21.094 -13.983 1.00 86.12 66 ALA A N 1
ATOM 527 C CA . ALA A 1 66 ? -5.449 -19.702 -14.133 1.00 86.12 66 ALA A CA 1
ATOM 528 C C . ALA A 1 66 ? -5.770 -19.043 -12.775 1.00 86.12 66 ALA A C 1
ATOM 530 O O . ALA A 1 66 ? -5.558 -17.845 -12.614 1.00 86.12 66 ALA A O 1
ATOM 531 N N . ARG A 1 67 ? -6.220 -19.827 -11.784 1.00 81.94 67 ARG A N 1
ATOM 532 C CA . ARG A 1 67 ? -6.504 -19.352 -10.420 1.00 81.94 67 ARG A CA 1
ATOM 533 C C . ARG A 1 67 ? -5.237 -18.985 -9.643 1.00 81.94 67 ARG A C 1
ATOM 535 O O . ARG A 1 67 ? -5.293 -18.092 -8.804 1.00 81.94 67 ARG A O 1
ATOM 542 N N . ASP A 1 68 ? -4.111 -19.633 -9.936 1.00 83.12 68 ASP A N 1
ATOM 543 C CA . ASP A 1 68 ? -2.823 -19.339 -9.297 1.00 83.12 68 ASP A CA 1
ATOM 544 C C . ASP A 1 68 ? -2.178 -18.077 -9.884 1.00 83.12 68 ASP A C 1
ATOM 546 O O . ASP A 1 68 ? -1.517 -17.323 -9.171 1.00 83.12 68 ASP A O 1
ATOM 550 N N . LEU A 1 69 ? -2.397 -17.833 -11.180 1.00 84.25 69 LEU A N 1
ATOM 551 C CA . LEU A 1 69 ? -1.856 -16.679 -11.901 1.00 84.25 69 LEU A CA 1
ATOM 552 C C . LEU A 1 69 ? -2.688 -15.405 -11.681 1.00 84.25 69 LEU A C 1
ATOM 554 O O . LEU A 1 69 ? -2.133 -14.321 -11.510 1.00 84.25 69 LEU A O 1
ATOM 558 N N . LEU A 1 70 ? -4.020 -15.517 -11.680 1.00 83.19 70 LEU A N 1
ATOM 559 C CA . LEU A 1 70 ? -4.939 -14.384 -11.547 1.00 83.19 70 LEU A CA 1
ATOM 560 C C . LEU A 1 70 ? -5.476 -14.268 -10.123 1.00 83.19 70 LEU A C 1
ATOM 562 O O . LEU A 1 70 ? -6.583 -14.704 -9.808 1.00 83.19 70 LEU A O 1
ATOM 566 N N . ARG A 1 71 ? -4.721 -13.575 -9.270 1.00 81.00 71 ARG A N 1
ATOM 567 C CA . ARG A 1 71 ? -5.184 -13.206 -7.930 1.00 81.00 71 ARG A CA 1
ATOM 568 C C . ARG A 1 71 ? -5.882 -11.846 -7.951 1.00 81.00 71 ARG A C 1
ATOM 570 O O . ARG A 1 71 ? -5.327 -10.846 -7.509 1.00 81.00 71 ARG A O 1
ATOM 577 N N . ARG A 1 72 ? -7.106 -11.808 -8.487 1.00 79.56 72 ARG A N 1
ATOM 578 C CA . ARG A 1 72 ? -7.980 -10.628 -8.386 1.00 79.56 72 ARG A CA 1
ATOM 579 C C . ARG A 1 72 ? -8.692 -10.634 -7.042 1.00 79.56 72 ARG A C 1
ATOM 581 O O . ARG A 1 72 ? -9.319 -11.622 -6.667 1.00 79.56 72 ARG A O 1
ATOM 588 N N . VAL A 1 73 ? -8.566 -9.532 -6.318 1.00 82.88 73 VAL A N 1
ATOM 589 C CA . VAL A 1 73 ? -9.235 -9.331 -5.040 1.00 82.88 73 VAL A CA 1
ATOM 590 C C . VAL A 1 73 ? -9.967 -8.005 -5.104 1.00 82.88 73 VAL A C 1
ATOM 592 O O . VAL A 1 73 ? -9.333 -6.959 -5.221 1.00 82.88 73 VAL A O 1
ATOM 595 N N . ASP A 1 74 ? -11.289 -8.060 -4.999 1.00 84.44 74 ASP A N 1
ATOM 596 C CA . ASP A 1 74 ? -12.116 -6.870 -4.846 1.00 84.44 74 ASP A CA 1
ATOM 597 C C . ASP A 1 74 ? -11.942 -6.347 -3.420 1.00 84.44 74 ASP A C 1
ATOM 599 O O . ASP A 1 74 ? -12.561 -6.841 -2.479 1.00 84.44 74 ASP A O 1
ATOM 603 N N . PHE A 1 75 ? -11.013 -5.407 -3.251 1.00 86.06 75 PHE A N 1
ATOM 604 C CA . PHE A 1 75 ? -10.727 -4.806 -1.955 1.00 86.06 75 PHE A CA 1
ATOM 605 C C . PHE A 1 75 ? -11.721 -3.688 -1.652 1.00 86.06 75 PHE A C 1
ATOM 607 O O . PHE A 1 75 ? -11.717 -2.636 -2.295 1.00 86.06 75 PHE A O 1
ATOM 614 N N . ASN A 1 76 ? -12.542 -3.887 -0.624 1.00 86.19 76 ASN A N 1
ATOM 615 C CA . ASN A 1 76 ? -13.494 -2.890 -0.176 1.00 86.19 76 ASN A CA 1
ATOM 616 C C . ASN A 1 76 ? -12.907 -2.014 0.941 1.00 86.19 76 ASN A C 1
ATOM 618 O O . ASN A 1 76 ? -13.052 -2.286 2.140 1.00 86.19 76 ASN A O 1
ATOM 622 N N . ILE A 1 77 ? -12.329 -0.873 0.548 1.00 86.12 77 ILE A N 1
ATOM 623 C CA . ILE A 1 77 ? -11.845 0.142 1.492 1.00 86.12 77 ILE A CA 1
ATOM 624 C C . ILE A 1 77 ? -12.966 0.875 2.240 1.00 86.12 77 ILE A C 1
ATOM 626 O O . ILE A 1 77 ? -12.668 1.607 3.167 1.00 86.12 77 ILE A O 1
ATOM 630 N N . LYS A 1 78 ? -14.260 0.633 2.004 1.00 85.06 78 LYS A N 1
ATOM 631 C CA . LYS A 1 78 ? -15.355 1.142 2.872 1.00 85.06 78 LYS A CA 1
ATOM 632 C C . LYS A 1 78 ? -15.976 0.070 3.789 1.00 85.06 78 LYS A C 1
ATOM 634 O O . LYS A 1 78 ? -16.562 0.424 4.811 1.00 85.06 78 LYS A O 1
ATOM 639 N N . GLY A 1 79 ? -15.786 -1.208 3.457 1.00 85.56 79 GLY A N 1
ATOM 640 C CA . GLY A 1 79 ? -16.271 -2.374 4.207 1.00 85.56 79 GLY A CA 1
ATOM 641 C C . GLY A 1 79 ? -15.450 -2.723 5.454 1.00 85.56 79 GLY A C 1
ATOM 642 O O . GLY A 1 79 ? -15.116 -1.843 6.245 1.00 85.56 79 GLY A O 1
ATOM 643 N N . ASP A 1 80 ? -15.130 -4.010 5.612 1.00 85.44 80 ASP A N 1
ATOM 644 C CA . ASP A 1 80 ? -14.396 -4.567 6.764 1.00 85.44 80 ASP A CA 1
ATOM 645 C C . ASP A 1 80 ? -13.097 -5.291 6.349 1.00 85.44 80 ASP A C 1
ATOM 647 O O . ASP A 1 80 ? -12.438 -5.936 7.167 1.00 85.44 80 ASP A O 1
ATOM 651 N N . ASP A 1 81 ? -12.699 -5.161 5.079 1.00 88.12 81 ASP A N 1
ATOM 652 C CA . ASP A 1 81 ? -11.473 -5.766 4.558 1.00 88.12 81 ASP A CA 1
ATOM 653 C C . ASP A 1 81 ? -10.235 -5.118 5.180 1.00 88.12 81 ASP A C 1
ATOM 655 O O . ASP A 1 81 ? -10.148 -3.887 5.295 1.00 88.12 81 ASP A O 1
ATOM 659 N N . LEU A 1 82 ? -9.258 -5.955 5.532 1.00 88.00 82 LEU A N 1
ATOM 660 C CA . LEU A 1 82 ? -7.991 -5.539 6.117 1.00 88.00 82 LEU A CA 1
ATOM 661 C C . LEU A 1 82 ? -6.823 -6.079 5.295 1.00 88.00 82 LEU A C 1
ATOM 663 O O . LEU A 1 82 ? -6.657 -7.287 5.127 1.00 88.00 82 LEU A O 1
ATOM 667 N N . ILE A 1 83 ? -5.964 -5.173 4.844 1.00 91.06 83 ILE A N 1
ATOM 668 C CA . ILE A 1 83 ? -4.718 -5.519 4.170 1.00 91.06 83 ILE A CA 1
ATOM 669 C C . ILE A 1 83 ? -3.636 -5.757 5.222 1.00 91.06 83 ILE A C 1
ATOM 671 O O . ILE A 1 83 ? -3.371 -4.890 6.051 1.00 91.06 83 ILE A O 1
ATOM 675 N N . VAL A 1 84 ? -2.977 -6.912 5.173 1.00 91.00 84 VAL A N 1
ATOM 676 C CA . VAL A 1 84 ? -1.928 -7.304 6.118 1.00 91.00 84 VAL A CA 1
ATOM 677 C C . VAL A 1 84 ? -0.610 -7.492 5.373 1.00 91.00 84 VAL A C 1
ATOM 679 O O . VAL A 1 84 ? -0.442 -8.425 4.587 1.00 91.00 84 VAL A O 1
ATOM 682 N N . PHE A 1 85 ? 0.348 -6.601 5.631 1.00 92.81 85 PHE A N 1
ATOM 683 C CA . PHE A 1 85 ? 1.676 -6.671 5.029 1.00 92.81 85 PHE A CA 1
ATOM 684 C C . PHE A 1 85 ? 2.661 -7.416 5.938 1.00 92.81 85 PHE A C 1
ATOM 686 O O . PHE A 1 85 ? 3.105 -6.883 6.961 1.00 92.81 85 PHE A O 1
ATOM 693 N N . LEU A 1 86 ? 3.045 -8.628 5.527 1.00 90.81 86 LEU A N 1
ATOM 694 C CA . LEU A 1 86 ? 4.057 -9.441 6.200 1.00 90.81 86 LEU A CA 1
ATOM 695 C C . LEU A 1 86 ? 5.461 -8.998 5.758 1.00 90.81 86 LEU A C 1
ATOM 697 O O . LEU A 1 86 ? 5.915 -9.271 4.643 1.00 90.81 86 LEU A O 1
ATOM 701 N N . HIS A 1 87 ? 6.164 -8.295 6.647 1.00 89.44 87 HIS A N 1
ATOM 702 C CA . HIS A 1 87 ? 7.499 -7.768 6.368 1.00 89.44 87 HIS A CA 1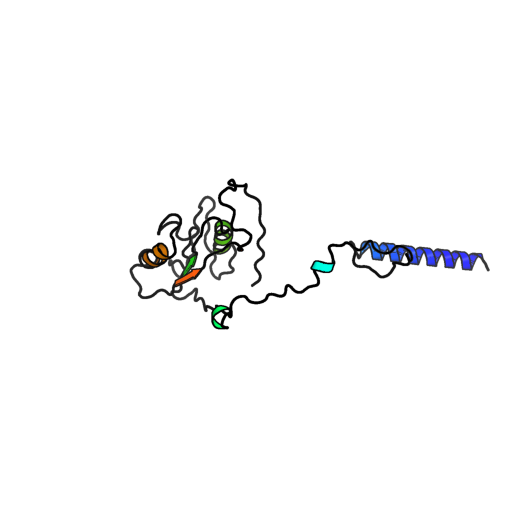
ATOM 703 C C . HIS A 1 87 ? 8.597 -8.793 6.680 1.00 89.44 87 HIS A C 1
ATOM 705 O O . HIS A 1 87 ? 9.149 -8.822 7.781 1.00 89.44 87 HIS A O 1
ATOM 711 N N . ILE A 1 88 ? 8.964 -9.569 5.661 1.00 86.81 88 ILE A N 1
ATOM 712 C CA . ILE A 1 88 ? 10.092 -10.505 5.713 1.00 86.81 88 ILE A CA 1
ATOM 713 C C . ILE A 1 88 ? 11.419 -9.732 5.644 1.00 86.81 88 ILE A C 1
ATOM 715 O O . ILE A 1 88 ? 11.559 -8.728 4.939 1.00 86.81 88 ILE A O 1
ATOM 719 N N . GLN A 1 89 ? 12.417 -10.194 6.391 1.00 85.25 89 GLN A N 1
ATOM 720 C CA . GLN A 1 89 ? 13.731 -9.562 6.436 1.00 85.25 89 GLN A CA 1
ATOM 721 C C . GLN A 1 89 ? 14.441 -9.563 5.086 1.00 85.25 89 GLN A C 1
ATOM 723 O O . GLN A 1 89 ? 14.396 -10.531 4.335 1.00 85.25 89 GLN A O 1
ATOM 728 N N . LYS A 1 90 ? 15.176 -8.477 4.817 1.00 86.06 90 LYS A N 1
ATOM 729 C CA . LYS A 1 90 ? 16.040 -8.326 3.630 1.00 86.06 90 LYS A CA 1
ATOM 730 C C . LYS A 1 90 ? 15.314 -8.488 2.283 1.00 86.06 90 LYS A C 1
ATOM 732 O O . LYS A 1 90 ? 15.972 -8.630 1.262 1.00 86.06 90 LYS A O 1
ATOM 737 N N . THR A 1 91 ? 13.987 -8.367 2.252 1.00 86.69 91 THR A N 1
ATOM 738 C CA . THR A 1 91 ? 13.190 -8.481 1.017 1.00 86.69 91 THR A CA 1
ATOM 739 C C . THR A 1 91 ? 12.806 -7.133 0.402 1.00 86.69 91 THR A C 1
ATOM 741 O O . THR A 1 91 ? 11.877 -7.045 -0.392 1.00 86.69 91 THR A O 1
ATOM 744 N N . GLY A 1 92 ? 13.464 -6.042 0.812 1.00 87.62 92 GLY A N 1
ATOM 745 C CA . GLY A 1 92 ? 13.084 -4.686 0.393 1.00 87.62 92 GLY A CA 1
ATOM 746 C C . GLY A 1 92 ? 11.772 -4.179 1.013 1.00 87.62 92 GLY A C 1
ATOM 747 O O . GLY A 1 92 ? 11.331 -3.072 0.700 1.00 87.62 92 GLY A O 1
ATOM 748 N N . GLY A 1 93 ? 11.174 -4.923 1.949 1.00 88.12 93 GLY A N 1
ATOM 749 C CA . GLY A 1 93 ? 9.869 -4.586 2.519 1.00 88.12 93 GLY A CA 1
ATOM 750 C C . GLY A 1 93 ? 9.813 -3.266 3.300 1.00 88.12 93 GLY A C 1
ATOM 751 O O . GLY A 1 93 ? 8.744 -2.687 3.461 1.00 88.12 93 GLY A O 1
ATOM 752 N N . THR A 1 94 ? 10.956 -2.711 3.718 1.00 88.75 94 THR A N 1
ATOM 753 C CA . THR A 1 94 ? 11.013 -1.359 4.308 1.00 88.75 94 THR A CA 1
ATOM 754 C C . THR A 1 94 ? 10.709 -0.268 3.275 1.00 88.75 94 THR A C 1
ATOM 756 O O . THR A 1 94 ? 10.013 0.695 3.592 1.00 88.75 94 THR A O 1
ATOM 759 N N . THR A 1 95 ? 11.209 -0.410 2.045 1.00 89.94 95 THR A N 1
ATOM 760 C CA . THR A 1 95 ? 10.925 0.525 0.945 1.00 89.94 95 THR A CA 1
ATOM 761 C C . THR A 1 95 ? 9.494 0.340 0.471 1.00 89.94 95 THR A C 1
ATOM 763 O O . THR A 1 95 ? 8.736 1.303 0.391 1.00 89.94 95 THR A O 1
ATOM 766 N N . PHE A 1 96 ? 9.091 -0.910 0.258 1.00 90.69 96 PHE A N 1
ATOM 767 C CA . PHE A 1 96 ? 7.737 -1.233 -0.168 1.00 90.69 96 PHE A CA 1
ATOM 768 C C . PHE A 1 96 ? 6.677 -0.762 0.841 1.00 90.69 96 PHE A C 1
ATOM 770 O O . PHE A 1 96 ? 5.751 -0.041 0.481 1.00 90.69 96 PHE A O 1
ATOM 777 N N . GLY A 1 97 ? 6.873 -1.034 2.133 1.00 90.56 97 GLY A N 1
ATOM 778 C CA . GLY A 1 97 ? 5.974 -0.562 3.185 1.00 90.56 97 GLY A CA 1
ATOM 779 C C . GLY A 1 97 ? 5.886 0.965 3.283 1.00 90.56 97 GLY A C 1
ATOM 780 O O . GLY A 1 97 ? 4.837 1.497 3.634 1.00 90.56 97 GLY A O 1
ATOM 781 N N . ARG A 1 98 ? 6.958 1.693 2.935 1.00 91.00 98 ARG A N 1
ATOM 782 C CA . ARG A 1 98 ? 6.939 3.160 2.845 1.00 91.00 98 ARG A CA 1
ATOM 783 C C . ARG A 1 98 ? 6.068 3.647 1.688 1.00 91.00 98 ARG A C 1
ATOM 785 O O . ARG A 1 98 ? 5.377 4.647 1.869 1.00 91.00 98 ARG A O 1
ATOM 792 N N . HIS A 1 99 ? 6.106 2.962 0.546 1.00 90.12 99 HIS A N 1
ATOM 793 C CA . HIS A 1 99 ? 5.249 3.270 -0.596 1.00 90.12 99 HIS A CA 1
ATOM 794 C C . HIS A 1 99 ? 3.777 2.966 -0.305 1.00 90.12 99 HIS A C 1
ATOM 796 O O . HIS A 1 99 ? 2.935 3.772 -0.681 1.00 90.12 99 HIS A O 1
ATOM 802 N N . LEU A 1 100 ? 3.466 1.901 0.444 1.00 90.06 100 LEU A N 1
ATOM 803 C CA . LEU A 1 100 ? 2.081 1.582 0.820 1.00 90.06 100 LEU A CA 1
ATOM 804 C C . LEU A 1 100 ? 1.384 2.716 1.587 1.00 90.06 100 LEU A C 1
ATOM 806 O O . LEU A 1 100 ? 0.208 2.973 1.373 1.00 90.06 100 LEU A O 1
ATOM 810 N N . VAL A 1 101 ? 2.100 3.409 2.474 1.00 90.38 101 VAL A N 1
ATOM 811 C CA . VAL A 1 101 ? 1.506 4.480 3.295 1.00 90.38 101 VAL A CA 1
ATOM 812 C C . VAL A 1 101 ? 1.598 5.874 2.665 1.00 90.38 101 VAL A C 1
ATOM 814 O O . VAL A 1 101 ? 0.901 6.773 3.116 1.00 90.38 101 VAL A O 1
ATOM 817 N N . ARG A 1 102 ? 2.468 6.087 1.666 1.00 87.88 102 ARG A N 1
ATOM 818 C CA . ARG A 1 102 ? 2.718 7.420 1.072 1.00 87.88 102 ARG A CA 1
ATOM 819 C C . ARG A 1 102 ? 2.276 7.566 -0.383 1.00 87.88 102 ARG A C 1
ATOM 821 O O . ARG A 1 102 ? 2.011 8.684 -0.803 1.00 87.88 102 ARG A O 1
ATOM 828 N N . ASN A 1 103 ? 2.235 6.478 -1.152 1.00 84.81 103 ASN A N 1
ATOM 829 C CA . ASN A 1 103 ? 2.162 6.531 -2.617 1.00 84.81 103 ASN A CA 1
ATOM 830 C C . ASN A 1 103 ? 0.952 5.781 -3.201 1.00 84.81 103 ASN A C 1
ATOM 832 O O . ASN A 1 103 ? 0.929 5.523 -4.402 1.00 84.81 103 ASN A O 1
ATOM 836 N N . ILE A 1 104 ? -0.039 5.416 -2.384 1.00 85.56 104 ILE A N 1
ATOM 837 C CA . ILE A 1 104 ? -1.301 4.853 -2.880 1.00 85.56 104 ILE A CA 1
ATOM 838 C C . ILE A 1 104 ? -2.295 5.996 -3.092 1.00 85.56 104 ILE A C 1
ATOM 840 O O . ILE A 1 104 ? -2.483 6.832 -2.209 1.00 85.56 104 ILE A O 1
ATOM 844 N N . GLN A 1 105 ? -2.935 6.020 -4.260 1.00 79.75 105 GLN A N 1
ATOM 845 C CA . GLN A 1 105 ? -4.032 6.939 -4.556 1.00 79.75 105 GLN A CA 1
ATOM 846 C C . GLN A 1 105 ? -5.301 6.436 -3.858 1.00 79.75 105 GLN A C 1
ATOM 848 O O . GLN A 1 105 ? -5.863 5.412 -4.238 1.00 79.75 105 GLN A O 1
ATOM 853 N N . LEU A 1 106 ? -5.717 7.130 -2.800 1.00 83.19 106 LEU A N 1
ATOM 854 C CA . LEU A 1 106 ? -6.881 6.800 -1.977 1.00 83.19 106 LEU A CA 1
ATOM 855 C C . LEU A 1 106 ? -7.785 8.024 -1.859 1.00 83.19 106 LEU A C 1
ATOM 857 O O . LEU A 1 106 ? -7.298 9.151 -1.887 1.00 83.19 106 LEU A O 1
ATOM 861 N N . GLU A 1 107 ? -9.083 7.795 -1.651 1.00 83.25 107 GLU A N 1
ATOM 862 C CA . GLU A 1 107 ? -10.046 8.862 -1.334 1.00 83.25 107 GLU A CA 1
ATOM 863 C C . GLU A 1 107 ? -9.633 9.619 -0.058 1.00 83.25 107 GLU A C 1
ATOM 865 O O . GLU A 1 107 ? -9.708 10.843 -0.007 1.00 83.25 107 GLU A O 1
ATOM 870 N N . GLN A 1 108 ? -9.116 8.892 0.941 1.00 85.06 108 GLN A N 1
ATOM 871 C CA . GLN A 1 108 ? -8.486 9.456 2.133 1.00 85.06 108 GLN A CA 1
ATOM 872 C C . GLN A 1 108 ? -7.032 8.959 2.246 1.00 85.06 108 GLN A C 1
ATOM 874 O O . GLN A 1 108 ? -6.816 7.757 2.436 1.00 85.06 108 GLN A O 1
ATOM 879 N N . PRO A 1 109 ? -6.023 9.845 2.146 1.00 88.69 109 PRO A N 1
ATOM 880 C CA . PRO A 1 109 ? -4.624 9.464 2.310 1.00 88.69 109 PRO A CA 1
ATOM 881 C C . PRO A 1 109 ? -4.284 9.170 3.779 1.00 88.69 109 PRO A C 1
ATOM 883 O O . PRO A 1 109 ? -4.928 9.671 4.701 1.00 88.69 109 PRO A O 1
ATOM 886 N N . CYS A 1 110 ? -3.234 8.377 4.010 1.00 90.38 110 CYS A N 1
ATOM 887 C CA . CYS A 1 110 ? -2.726 8.155 5.363 1.00 90.38 110 CYS A CA 1
ATOM 888 C C . CYS A 1 110 ? -2.064 9.422 5.926 1.00 90.38 110 CYS A C 1
ATOM 890 O O . CYS A 1 110 ? -1.268 10.081 5.257 1.00 90.38 110 CYS A O 1
ATOM 892 N N . GLU A 1 111 ? -2.301 9.703 7.205 1.00 90.88 111 GLU A N 1
ATOM 893 C CA . GLU A 1 111 ? -1.680 10.823 7.907 1.00 90.88 111 GLU A CA 1
ATOM 894 C C . GLU A 1 111 ? -0.311 10.412 8.465 1.00 90.88 111 GLU A C 1
ATOM 896 O O . GLU A 1 111 ? -0.201 9.677 9.450 1.00 90.88 111 GLU A O 1
ATOM 901 N N . CYS A 1 112 ? 0.762 10.894 7.839 1.00 90.44 112 CYS A N 1
ATOM 902 C CA . CYS A 1 112 ? 2.133 10.682 8.300 1.00 90.44 112 CYS A CA 1
ATOM 903 C C . CYS A 1 112 ? 2.694 11.973 8.914 1.00 90.44 112 CYS A C 1
ATOM 905 O O . CYS A 1 112 ? 2.993 12.922 8.192 1.00 90.44 112 CYS A O 1
ATOM 907 N N . ARG A 1 113 ? 2.907 12.008 10.236 1.00 88.31 113 ARG A N 1
ATOM 908 C CA . 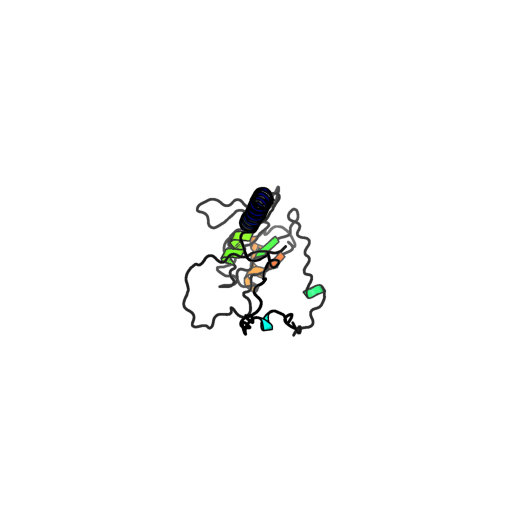ARG A 1 113 ? 3.544 13.158 10.906 1.00 88.31 113 ARG A CA 1
ATOM 909 C C . ARG A 1 113 ? 5.066 13.110 10.764 1.00 88.31 113 ARG A C 1
ATOM 911 O O . ARG A 1 113 ? 5.681 12.061 10.975 1.00 88.31 113 ARG A O 1
ATOM 918 N N . ALA A 1 114 ? 5.686 14.249 10.455 1.00 84.75 114 ALA A N 1
ATOM 919 C CA . ALA A 1 114 ? 7.142 14.369 10.444 1.00 84.75 114 ALA A CA 1
ATOM 920 C C . ALA A 1 114 ? 7.713 14.023 11.835 1.00 84.75 114 ALA A C 1
ATOM 922 O O . ALA A 1 114 ? 7.193 14.465 12.855 1.00 84.75 114 ALA A O 1
ATOM 923 N N . GLY A 1 115 ? 8.740 13.171 11.880 1.00 83.69 115 GLY A N 1
ATOM 924 C CA . GLY A 1 115 ? 9.325 12.649 13.125 1.00 83.69 115 GLY A CA 1
ATOM 925 C C . GLY A 1 115 ? 8.736 11.318 13.611 1.00 83.69 115 GLY A C 1
ATOM 926 O O . GLY A 1 115 ? 9.413 10.585 14.332 1.00 83.69 115 GLY A O 1
ATOM 927 N N . GLN A 1 116 ? 7.538 10.925 13.160 1.00 84.62 116 GLN A N 1
ATOM 928 C CA . GLN A 1 116 ? 6.971 9.613 13.480 1.00 84.62 116 GLN A CA 1
ATOM 929 C C . GLN A 1 116 ? 7.278 8.585 12.386 1.00 84.62 116 GLN A C 1
ATOM 931 O O . GLN A 1 116 ? 7.097 8.816 11.191 1.00 84.62 116 GLN A O 1
ATOM 936 N N . LYS A 1 117 ? 7.737 7.396 12.798 1.00 85.12 117 LYS A N 1
ATOM 937 C CA . LYS A 1 117 ? 7.905 6.251 11.884 1.00 85.12 117 LYS A CA 1
ATOM 938 C C . LYS A 1 117 ? 6.567 5.591 11.532 1.00 85.12 117 LYS A C 1
ATOM 940 O O . LYS A 1 117 ? 6.531 4.820 10.582 1.00 85.12 117 LYS A O 1
ATOM 945 N N . LYS A 1 118 ? 5.506 5.873 12.291 1.00 90.56 118 LYS A N 1
ATOM 946 C CA . LYS A 1 118 ? 4.161 5.315 12.134 1.00 90.56 118 LYS A CA 1
ATOM 947 C C . LYS A 1 118 ? 3.247 6.354 11.484 1.00 90.56 118 LYS A C 1
ATOM 949 O O . LYS A 1 118 ? 3.283 7.514 11.879 1.00 90.56 118 LYS A O 1
ATOM 954 N N . CYS A 1 119 ? 2.448 5.927 10.519 1.00 91.44 119 CYS A N 1
ATOM 955 C CA . CYS A 1 119 ? 1.415 6.710 9.860 1.00 91.44 119 CYS A CA 1
ATOM 956 C C . CYS A 1 119 ? 0.036 6.181 10.248 1.00 91.44 119 CYS A C 1
ATOM 958 O O . CYS A 1 119 ? -0.155 4.980 10.439 1.00 91.44 119 CYS A O 1
ATOM 960 N N . THR A 1 120 ? -0.940 7.069 10.319 1.00 91.69 120 THR A N 1
ATOM 961 C CA . THR A 1 120 ? -2.310 6.713 10.660 1.00 91.69 120 THR A CA 1
ATOM 962 C C . THR A 1 120 ? -3.106 6.509 9.373 1.00 91.69 120 THR A C 1
ATOM 964 O O . THR A 1 120 ? -3.375 7.461 8.647 1.00 91.69 120 THR A O 1
ATOM 967 N N . CYS A 1 121 ? -3.450 5.257 9.064 1.00 90.62 121 CYS A N 1
ATOM 968 C CA . CYS A 1 121 ? -4.192 4.888 7.856 1.00 90.62 121 CYS A CA 1
ATOM 969 C C . CYS A 1 121 ? -5.617 4.496 8.234 1.00 90.62 121 CYS A C 1
ATOM 971 O O . CYS A 1 121 ? -5.887 3.327 8.513 1.00 90.62 121 CYS A O 1
ATOM 973 N N . HIS A 1 122 ? -6.505 5.485 8.281 1.00 91.38 122 HIS A N 1
ATOM 974 C CA . HIS A 1 122 ? -7.909 5.278 8.608 1.00 91.38 122 HIS A CA 1
ATOM 975 C C . HIS A 1 122 ? -8.770 5.076 7.371 1.00 91.38 122 HIS A C 1
ATOM 977 O O . HIS A 1 122 ? -8.412 5.462 6.258 1.00 91.38 122 HIS A O 1
ATOM 983 N N . ARG A 1 123 ? -9.900 4.414 7.590 1.00 90.94 123 ARG A N 1
ATOM 984 C CA . ARG A 1 123 ? -10.940 4.222 6.591 1.00 90.94 123 ARG A CA 1
ATOM 985 C C . ARG A 1 123 ? -11.699 5.540 6.343 1.00 90.94 123 ARG A C 1
ATOM 987 O O . ARG A 1 123 ? -11.993 6.226 7.321 1.00 90.94 123 ARG A O 1
ATOM 994 N N . PRO A 1 124 ? -12.100 5.867 5.098 1.00 89.94 124 PRO A N 1
ATOM 995 C CA . PRO A 1 124 ? -12.981 7.007 4.832 1.00 89.94 124 PRO A CA 1
ATOM 996 C C . PRO A 1 124 ? -14.243 6.950 5.700 1.00 89.94 124 PRO A C 1
ATOM 998 O O . PRO A 1 124 ? -15.025 6.004 5.617 1.00 89.94 124 PRO A O 1
ATOM 1001 N N . GLY A 1 125 ? -14.415 7.949 6.568 1.00 86.81 125 GLY A N 1
ATOM 1002 C CA . GLY A 1 125 ? -15.576 8.074 7.457 1.00 86.81 125 GLY A CA 1
ATOM 1003 C C . GLY A 1 125 ? -15.560 7.207 8.725 1.00 86.81 125 GLY A C 1
ATOM 1004 O O . GLY A 1 125 ? -16.532 7.244 9.476 1.00 86.81 125 GLY A O 1
ATOM 1005 N N . LYS A 1 126 ? -14.487 6.452 9.016 1.00 86.56 126 LYS A N 1
ATOM 1006 C CA . LYS A 1 126 ? -14.339 5.689 10.276 1.00 86.56 126 LYS A CA 1
ATOM 1007 C C . LYS A 1 126 ? -12.946 5.874 10.889 1.00 86.56 126 LYS A C 1
ATOM 1009 O O . LYS A 1 126 ? -11.986 6.203 10.207 1.00 86.56 126 LYS A O 1
ATOM 1014 N N . ARG A 1 127 ? -12.805 5.596 12.190 1.00 86.12 127 ARG A N 1
ATOM 1015 C CA . ARG A 1 127 ? -11.500 5.585 12.895 1.00 86.12 127 ARG A CA 1
ATOM 1016 C C . ARG A 1 127 ? -10.809 4.215 12.894 1.00 86.12 127 ARG A C 1
ATOM 1018 O O . ARG A 1 127 ? -9.833 4.006 13.607 1.00 86.12 127 ARG A O 1
ATOM 1025 N N . GLU A 1 128 ? -11.301 3.281 12.091 1.00 87.44 128 GLU A N 1
ATOM 1026 C CA . GLU A 1 128 ? -10.727 1.943 11.936 1.00 87.44 128 GLU A CA 1
ATOM 1027 C C . GLU A 1 128 ? -9.569 1.974 10.937 1.00 87.44 128 GLU A C 1
ATOM 1029 O O . GLU A 1 128 ? -9.580 2.758 9.984 1.00 87.44 128 GLU A O 1
ATOM 1034 N N . THR A 1 129 ? -8.559 1.132 11.146 1.00 89.69 129 THR A N 1
ATOM 1035 C CA . THR A 1 129 ? -7.447 0.992 10.202 1.00 89.69 129 THR A CA 1
ATOM 1036 C C . THR A 1 129 ? -7.766 -0.052 9.135 1.00 89.69 129 THR A C 1
ATOM 1038 O O . THR A 1 129 ? -8.295 -1.119 9.430 1.00 89.69 129 THR A O 1
ATOM 1041 N N . TRP A 1 130 ? -7.432 0.245 7.878 1.00 90.69 130 TRP A N 1
ATOM 1042 C CA . TRP A 1 130 ? -7.578 -0.696 6.754 1.00 90.69 130 TRP A CA 1
ATOM 1043 C C . TRP A 1 130 ? -6.260 -1.402 6.393 1.00 90.69 130 TRP A C 1
ATOM 1045 O O . TRP A 1 130 ? -6.257 -2.364 5.625 1.00 90.69 130 TRP A O 1
ATOM 1055 N N . LEU A 1 131 ? -5.141 -0.944 6.968 1.00 91.75 131 LEU A N 1
ATOM 1056 C CA . LEU A 1 131 ? -3.797 -1.462 6.728 1.00 91.75 131 LEU A CA 1
ATOM 1057 C C . LEU A 1 131 ? -3.137 -1.900 8.039 1.00 91.75 131 LEU A C 1
ATOM 1059 O O . LEU A 1 131 ? -2.859 -1.079 8.912 1.00 91.75 131 LEU A O 1
ATOM 1063 N N . PHE A 1 132 ? -2.792 -3.179 8.136 1.00 92.00 132 PHE A N 1
ATOM 1064 C CA . PHE A 1 132 ? -1.914 -3.713 9.166 1.00 92.00 132 PHE A CA 1
ATOM 1065 C C . PHE A 1 132 ? -0.495 -3.837 8.614 1.00 92.00 132 PHE A C 1
ATOM 1067 O O . PHE A 1 132 ? -0.203 -4.641 7.728 1.00 92.00 132 PHE A O 1
ATOM 1074 N N . SER A 1 133 ? 0.406 -3.005 9.126 1.00 92.12 133 SER A N 1
ATOM 1075 C CA . SER A 1 133 ? 1.818 -3.039 8.756 1.00 92.12 133 SER A CA 1
ATOM 1076 C C . SER A 1 133 ? 2.671 -2.362 9.822 1.00 92.12 133 SER A C 1
ATOM 1078 O O . SER A 1 133 ? 2.185 -1.532 10.596 1.00 92.12 133 SER A O 1
ATOM 1080 N N . ARG A 1 134 ? 3.986 -2.598 9.772 1.00 91.19 134 ARG A N 1
ATOM 1081 C CA . ARG A 1 134 ? 4.972 -1.870 10.587 1.00 91.19 134 ARG A CA 1
ATOM 1082 C C . ARG A 1 134 ? 4.791 -0.348 10.533 1.00 91.19 134 ARG A C 1
ATOM 1084 O O . ARG A 1 134 ? 4.997 0.331 11.535 1.00 91.19 134 ARG A O 1
ATOM 1091 N N . PHE A 1 135 ? 4.475 0.195 9.360 1.00 91.00 135 PHE A N 1
ATOM 1092 C CA . PHE A 1 135 ? 4.350 1.639 9.167 1.00 91.00 135 PHE A CA 1
ATOM 1093 C C . PHE A 1 135 ? 2.963 2.176 9.517 1.00 91.00 135 PHE A C 1
ATOM 1095 O O . PHE A 1 135 ? 2.821 3.390 9.542 1.00 91.00 135 PHE A O 1
ATOM 1102 N N . SER A 1 136 ? 1.973 1.325 9.811 1.00 90.75 136 SER A N 1
ATOM 1103 C CA . SER A 1 136 ? 0.625 1.762 10.194 1.00 90.75 136 SER A CA 1
ATOM 1104 C C . SER A 1 136 ? 0.275 1.423 11.643 1.00 90.75 136 SER A C 1
ATOM 1106 O O . SER A 1 136 ? 0.063 2.315 12.460 1.00 90.75 136 SER A O 1
ATOM 1108 N N . THR A 1 137 ? 0.285 0.140 11.997 1.00 89.88 137 THR A N 1
ATOM 1109 C CA . THR A 1 137 ? -0.044 -0.348 13.344 1.00 89.88 137 THR A CA 1
ATOM 1110 C C . THR A 1 137 ? 1.199 -0.504 14.218 1.00 89.88 137 THR A C 1
ATOM 1112 O O . THR A 1 137 ? 1.115 -0.370 15.436 1.00 89.88 137 THR A O 1
ATOM 1115 N N . GLY A 1 138 ? 2.379 -0.661 13.610 1.00 89.44 138 GLY A N 1
ATOM 1116 C CA . GLY A 1 138 ? 3.639 -0.843 14.327 1.00 89.44 138 GLY A CA 1
ATOM 1117 C C . GLY A 1 138 ? 3.990 -2.318 14.491 1.00 89.44 138 GLY A C 1
ATOM 1118 O O . GLY A 1 138 ? 3.758 -3.120 13.591 1.00 89.44 138 GLY A O 1
ATOM 1119 N N . TRP A 1 139 ? 4.581 -2.663 15.634 1.00 86.50 139 TRP A N 1
ATOM 1120 C CA . TRP A 1 139 ? 4.991 -4.029 15.982 1.00 86.50 139 TRP A CA 1
ATOM 1121 C C . TRP A 1 139 ? 4.035 -4.665 16.995 1.00 86.50 139 TRP A C 1
ATOM 1123 O O . TRP A 1 139 ? 4.470 -5.333 17.927 1.00 86.50 139 TRP A O 1
ATOM 1133 N N . SER A 1 140 ? 2.730 -4.428 16.841 1.00 84.69 140 SER A N 1
ATOM 1134 C CA . SER A 1 140 ? 1.713 -4.882 17.801 1.00 84.69 140 SER A CA 1
ATOM 1135 C C . SER A 1 140 ? 1.668 -6.403 17.974 1.00 84.69 140 SER A C 1
ATOM 1137 O O . SER A 1 140 ? 1.241 -6.870 19.018 1.00 84.69 140 SER A O 1
ATOM 1139 N N . CYS A 1 141 ? 2.126 -7.154 16.968 1.00 86.75 141 CYS A N 1
ATOM 1140 C CA . CYS A 1 141 ? 2.164 -8.618 16.966 1.00 86.75 141 CYS A CA 1
ATOM 1141 C C . CYS A 1 141 ? 3.583 -9.203 17.014 1.00 86.75 141 CYS A C 1
ATOM 1143 O O . CYS A 1 141 ? 3.751 -10.372 16.704 1.00 86.75 141 CYS A O 1
ATOM 1145 N N . GLY A 1 142 ? 4.599 -8.402 17.359 1.00 85.38 142 GLY A N 1
ATOM 1146 C CA . GLY A 1 142 ? 5.994 -8.850 17.424 1.00 85.38 142 GLY A CA 1
ATOM 1147 C C . GLY A 1 142 ? 6.923 -8.147 16.432 1.00 85.38 142 GLY A C 1
ATOM 1148 O O . GLY A 1 142 ? 6.508 -7.607 15.400 1.00 85.38 142 GLY A O 1
ATOM 1149 N N . LEU A 1 143 ? 8.215 -8.119 16.767 1.00 82.62 143 LEU A N 1
ATOM 1150 C CA . LEU A 1 143 ? 9.277 -7.544 15.943 1.00 82.62 143 LEU A CA 1
ATOM 1151 C C . LEU A 1 143 ? 9.716 -8.589 14.905 1.00 82.62 143 LEU A C 1
ATOM 1153 O O . LEU A 1 143 ? 10.556 -9.423 15.208 1.00 82.62 143 LEU A O 1
ATOM 1157 N N . HIS A 1 144 ? 9.172 -8.499 13.686 1.00 77.50 144 HIS A N 1
ATOM 1158 C CA . HIS A 1 144 ? 9.296 -9.504 12.608 1.00 77.50 144 HIS A CA 1
ATOM 1159 C C . HIS A 1 144 ? 8.426 -10.749 12.781 1.00 77.50 144 HIS A C 1
ATOM 1161 O O . HIS A 1 144 ? 8.889 -11.852 12.527 1.00 77.50 144 HIS A O 1
ATOM 1167 N N . ALA A 1 145 ? 7.161 -10.538 13.149 1.00 84.38 145 ALA A N 1
ATOM 1168 C CA . ALA A 1 145 ? 6.178 -11.606 13.242 1.00 84.38 145 ALA A CA 1
ATOM 1169 C C . ALA A 1 145 ? 6.122 -12.451 11.963 1.00 84.38 145 ALA A C 1
ATOM 1171 O O . ALA A 1 145 ? 5.946 -11.905 10.867 1.00 84.38 145 ALA A O 1
ATOM 1172 N N . ASP A 1 146 ? 6.259 -13.765 12.121 1.00 87.06 146 ASP A N 1
ATOM 1173 C CA . ASP A 1 146 ? 6.083 -14.729 11.041 1.00 87.06 146 ASP A CA 1
ATOM 1174 C C . ASP A 1 146 ? 4.599 -14.890 10.686 1.00 87.06 146 ASP A C 1
ATOM 1176 O O . ASP A 1 146 ? 3.704 -14.380 11.365 1.00 87.06 146 ASP A O 1
ATOM 1180 N N . TRP A 1 147 ? 4.319 -15.611 9.596 1.00 85.81 147 TRP A N 1
ATOM 1181 C CA . TRP A 1 147 ? 2.952 -15.863 9.128 1.00 85.81 147 TRP A CA 1
ATOM 1182 C C . TRP A 1 147 ? 2.026 -16.369 10.241 1.00 85.81 147 TRP A C 1
ATOM 1184 O O . TRP A 1 147 ? 0.925 -15.852 10.401 1.00 85.81 147 TRP A O 1
ATOM 1194 N N . THR A 1 148 ? 2.500 -17.334 11.029 1.00 86.00 148 THR A N 1
ATOM 1195 C CA . THR A 1 148 ? 1.747 -17.972 12.115 1.00 86.00 148 THR A CA 1
ATOM 1196 C C . THR A 1 148 ? 1.426 -17.003 13.250 1.00 86.00 148 THR A C 1
ATOM 1198 O O . THR A 1 148 ? 0.290 -16.953 13.718 1.00 86.00 148 THR A O 1
ATOM 1201 N N . GLU A 1 149 ? 2.398 -16.197 13.675 1.00 86.94 149 GLU A N 1
ATOM 1202 C CA . GLU A 1 149 ? 2.195 -15.182 14.713 1.00 86.94 149 GLU A CA 1
ATOM 1203 C C . GLU A 1 149 ? 1.206 -14.117 14.247 1.00 86.94 149 GLU A C 1
ATOM 1205 O O . GLU A 1 149 ? 0.303 -13.718 14.983 1.00 86.94 149 GLU A O 1
ATOM 1210 N N . LEU A 1 150 ? 1.332 -13.699 12.990 1.00 85.69 150 LEU A N 1
ATOM 1211 C CA . LEU A 1 150 ? 0.498 -12.665 12.407 1.00 85.69 150 LEU A CA 1
ATOM 1212 C C . LEU A 1 150 ? -0.961 -13.114 12.279 1.00 85.69 150 LEU A C 1
ATOM 1214 O O . LEU A 1 150 ? -1.855 -12.380 12.693 1.00 85.69 150 LEU A O 1
ATOM 1218 N N . THR A 1 151 ? -1.220 -14.316 11.756 1.00 85.62 151 THR A N 1
ATOM 1219 C CA . THR A 1 151 ? -2.593 -14.828 11.611 1.00 85.62 151 THR A CA 1
ATOM 1220 C C . THR A 1 151 ? -3.282 -15.048 12.951 1.00 85.62 151 THR A C 1
ATOM 1222 O O . THR A 1 151 ? -4.494 -14.873 13.034 1.00 85.62 151 THR A O 1
ATOM 1225 N N . ASN A 1 152 ? -2.524 -15.381 13.999 1.00 86.06 152 ASN A N 1
ATOM 1226 C CA . ASN A 1 152 ? -3.070 -15.605 15.337 1.00 86.06 152 ASN A CA 1
ATOM 1227 C C . ASN A 1 152 ? -3.285 -14.294 16.111 1.00 86.06 152 ASN A C 1
ATOM 1229 O O . ASN A 1 152 ? -4.253 -14.169 16.856 1.00 86.06 152 ASN A O 1
ATOM 1233 N N . CYS A 1 153 ? -2.410 -13.301 15.932 1.00 87.31 153 CYS A N 1
ATOM 1234 C CA . CYS A 1 153 ? -2.453 -12.048 16.688 1.00 87.31 153 CYS A CA 1
ATOM 1235 C C . CYS A 1 153 ? -3.308 -10.951 16.032 1.00 87.31 153 CYS A C 1
ATOM 1237 O O . CYS A 1 153 ? -4.018 -10.225 16.728 1.00 87.31 153 CYS A O 1
ATOM 1239 N N . VAL A 1 154 ? -3.270 -10.807 14.701 1.00 87.50 154 VAL A N 1
ATOM 1240 C CA . VAL A 1 154 ? -3.959 -9.708 13.994 1.00 87.50 154 VAL A CA 1
ATOM 1241 C C . VAL A 1 154 ? -5.463 -9.648 14.292 1.00 87.50 154 VAL A C 1
ATOM 1243 O O . VAL A 1 154 ? -5.939 -8.543 14.570 1.00 87.50 154 VAL A O 1
ATOM 1246 N N . PRO A 1 155 ? -6.212 -10.771 14.304 1.00 85.38 155 PRO A N 1
ATOM 1247 C CA . PRO A 1 155 ? -7.630 -10.747 14.660 1.00 85.38 155 PRO A CA 1
ATOM 1248 C C . PRO A 1 155 ? -7.885 -10.172 16.060 1.00 85.38 155 PRO A C 1
ATOM 1250 O O . PRO A 1 155 ? -8.827 -9.409 16.243 1.00 85.38 155 PRO A O 1
ATOM 1253 N N . ALA A 1 156 ? -7.015 -10.469 17.032 1.00 83.88 156 ALA A N 1
ATOM 1254 C CA . ALA A 1 156 ? -7.149 -9.979 18.403 1.00 83.88 156 ALA A CA 1
ATOM 1255 C C . ALA A 1 156 ? -6.824 -8.479 18.541 1.00 83.88 156 ALA A C 1
ATOM 1257 O O . ALA A 1 156 ? -7.407 -7.793 19.378 1.00 83.88 156 ALA A O 1
ATOM 1258 N N . VAL A 1 157 ? -5.904 -7.959 17.721 1.00 83.88 157 VAL A N 1
ATOM 1259 C CA . VAL A 1 157 ? -5.425 -6.567 17.804 1.00 83.88 157 VAL A CA 1
ATOM 1260 C C . VAL A 1 157 ? -6.307 -5.582 17.033 1.00 83.88 157 VAL A C 1
ATOM 1262 O O . VAL A 1 157 ? -6.438 -4.433 17.449 1.00 83.88 157 VAL A O 1
ATOM 1265 N N . VAL A 1 158 ? -6.868 -5.984 15.889 1.00 78.50 158 VAL A N 1
ATOM 1266 C CA . VAL A 1 158 ? -7.485 -5.046 14.928 1.00 78.50 158 VAL A CA 1
ATOM 1267 C C . VAL A 1 158 ? -8.980 -4.805 15.164 1.00 78.50 158 VAL A C 1
ATOM 1269 O O . VAL A 1 158 ? -9.539 -3.885 14.580 1.00 78.50 158 VAL A O 1
ATOM 1272 N N . ASP A 1 159 ? -9.638 -5.592 16.009 1.00 67.44 159 ASP A N 1
ATOM 1273 C CA . ASP A 1 159 ? -10.827 -5.217 16.793 1.00 67.44 159 ASP A CA 1
ATOM 1274 C C . ASP A 1 159 ? -11.375 -6.480 17.447 1.00 67.44 159 ASP A C 1
ATOM 1276 O O . ASP A 1 159 ? -11.820 -7.397 16.761 1.00 67.44 159 ASP A O 1
ATOM 1280 N N . SER A 1 160 ? -11.469 -6.478 18.771 1.00 55.81 160 SER A N 1
ATOM 1281 C CA . SER A 1 160 ? -12.080 -7.545 19.567 1.00 55.81 160 SER A CA 1
ATOM 1282 C C . SER A 1 160 ? -13.612 -7.641 19.439 1.00 55.81 160 SER A C 1
ATOM 1284 O O . SER A 1 160 ? -14.230 -8.424 20.155 1.00 55.81 160 SER A O 1
ATOM 1286 N N . LYS A 1 161 ? -14.249 -6.830 18.577 1.00 52.50 161 LYS A N 1
ATOM 1287 C CA . LYS A 1 161 ? -15.705 -6.577 18.596 1.00 52.50 161 LYS A CA 1
ATOM 1288 C C . LYS A 1 161 ? -16.481 -6.897 17.314 1.00 52.50 161 LYS A C 1
ATOM 1290 O O . LYS A 1 161 ? -17.689 -6.676 17.307 1.00 52.50 161 LYS A O 1
ATOM 1295 N N . ARG A 1 162 ? -15.860 -7.389 16.237 1.00 53.12 162 ARG A N 1
ATOM 1296 C CA . ARG A 1 162 ? -16.596 -7.750 15.007 1.00 53.12 162 ARG A CA 1
ATOM 1297 C C . ARG A 1 162 ? -16.143 -9.091 14.443 1.00 53.12 162 ARG A C 1
ATOM 1299 O O . ARG A 1 162 ? -14.949 -9.330 14.286 1.00 53.12 162 ARG A O 1
ATOM 1306 N N . GLU A 1 163 ? -17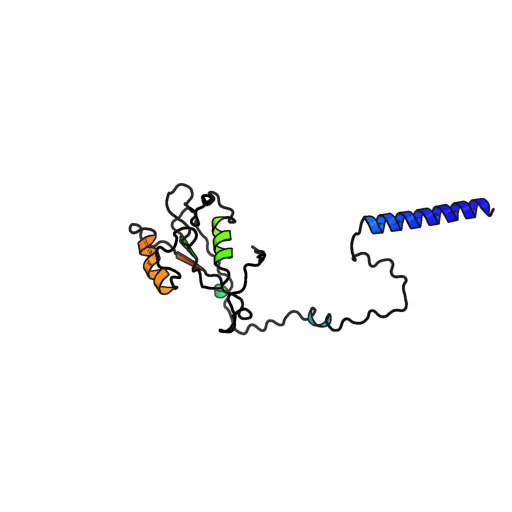.123 -9.938 14.145 1.00 52.75 163 GLU A N 1
ATOM 1307 C CA . GLU A 1 163 ? -16.953 -11.228 13.482 1.00 52.75 163 GLU A CA 1
ATOM 1308 C C . GLU A 1 163 ? -16.331 -11.059 12.083 1.00 52.75 163 GLU A C 1
ATOM 1310 O O . GLU A 1 163 ? -16.671 -10.142 11.339 1.00 52.75 163 GLU A O 1
ATOM 1315 N N . ALA A 1 164 ? -15.398 -11.958 11.756 1.00 56.19 164 ALA A N 1
ATOM 1316 C CA . ALA A 1 164 ? -14.856 -12.246 10.424 1.00 56.19 164 ALA A CA 1
ATOM 1317 C C . ALA A 1 164 ? -14.470 -11.042 9.526 1.00 56.19 164 ALA A C 1
ATOM 1319 O O . ALA A 1 164 ? -15.003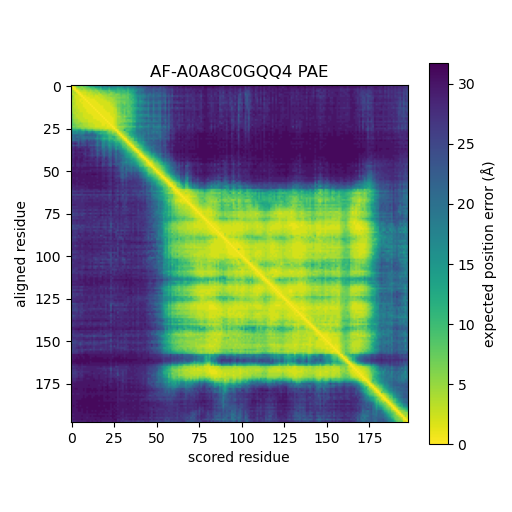 -10.872 8.429 1.00 56.19 164 ALA A O 1
ATOM 1320 N N . LYS A 1 165 ? -13.446 -10.261 9.912 1.00 74.00 165 LYS A N 1
ATOM 1321 C CA . LYS A 1 165 ? -12.749 -9.370 8.958 1.00 74.00 165 LYS A CA 1
ATOM 1322 C C . LYS A 1 165 ? -12.013 -10.211 7.904 1.00 74.00 165 LYS A C 1
ATOM 1324 O O . LYS A 1 165 ? -11.238 -11.106 8.248 1.00 74.00 165 LYS A O 1
ATOM 1329 N N . ARG A 1 166 ? -12.205 -9.913 6.614 1.00 83.94 166 ARG A N 1
ATOM 1330 C CA . ARG A 1 166 ? -11.455 -10.565 5.529 1.00 83.94 166 ARG A CA 1
ATOM 1331 C C . ARG A 1 166 ? -10.016 -10.051 5.526 1.00 83.94 166 ARG A C 1
ATOM 1333 O O . ARG A 1 166 ? -9.760 -8.883 5.232 1.00 83.94 166 ARG A O 1
ATOM 1340 N N . LEU A 1 167 ? -9.074 -10.939 5.839 1.00 87.00 167 LEU A N 1
ATOM 1341 C CA . LEU A 1 167 ? -7.644 -10.633 5.847 1.00 87.00 167 LEU A CA 1
ATOM 1342 C C . LEU A 1 167 ? -7.033 -10.875 4.463 1.00 87.00 167 LEU A C 1
ATOM 1344 O O . LEU A 1 167 ? -7.086 -11.981 3.923 1.00 87.00 167 LEU A O 1
ATOM 1348 N N . LEU A 1 168 ? -6.423 -9.836 3.899 1.00 88.88 168 LEU A N 1
ATOM 1349 C CA . LEU A 1 168 ? -5.687 -9.894 2.642 1.00 88.88 168 LEU A CA 1
ATOM 1350 C C . LEU A 1 168 ? -4.198 -9.807 2.924 1.00 88.88 168 LEU A C 1
ATOM 1352 O O . LEU A 1 168 ? -3.639 -8.726 3.112 1.00 88.88 168 LEU A O 1
ATOM 1356 N N . CYS A 1 169 ? -3.559 -10.967 2.964 1.00 89.00 169 CYS A N 1
ATOM 1357 C CA . CYS A 1 169 ? -2.159 -11.064 3.326 1.00 89.00 169 CYS A CA 1
ATOM 1358 C C . CYS A 1 169 ? -1.240 -11.130 2.107 1.00 89.00 169 CYS A C 1
ATOM 1360 O O . CYS A 1 169 ? -1.501 -11.867 1.156 1.00 89.00 169 CYS A O 1
ATOM 1362 N N . PHE A 1 170 ? -0.132 -10.396 2.170 1.00 90.25 170 PHE A N 1
ATOM 1363 C CA . PHE A 1 170 ? 0.885 -10.346 1.123 1.00 90.25 170 PHE A CA 1
ATOM 1364 C C . PHE A 1 170 ? 2.252 -9.978 1.713 1.00 90.25 170 PHE A C 1
ATOM 1366 O O . PHE A 1 170 ? 2.349 -9.356 2.774 1.00 90.25 170 PHE A O 1
ATOM 1373 N N . SER A 1 171 ? 3.320 -10.367 1.021 1.00 89.81 171 SER A N 1
ATOM 1374 C CA . SER A 1 171 ? 4.704 -10.089 1.403 1.00 89.81 171 SER A CA 1
ATOM 1375 C C . SER A 1 171 ? 5.534 -9.720 0.175 1.00 89.81 171 SER A C 1
ATOM 1377 O O . SER A 1 171 ? 5.195 -10.065 -0.956 1.00 89.81 171 SER A O 1
ATOM 1379 N N . SER A 1 172 ? 6.634 -9.003 0.392 1.00 87.00 172 SER A N 1
ATOM 1380 C CA . SER A 1 172 ? 7.664 -8.817 -0.629 1.00 87.00 172 SER A CA 1
ATOM 1381 C C . SER A 1 172 ? 8.667 -9.968 -0.544 1.00 87.00 172 SER A C 1
ATOM 1383 O O . SER A 1 172 ? 9.147 -10.280 0.549 1.00 87.00 172 SER A O 1
ATOM 1385 N N . ALA A 1 173 ? 9.016 -10.568 -1.683 1.00 81.12 173 ALA A N 1
ATOM 1386 C CA . ALA A 1 173 ? 10.054 -11.591 -1.794 1.00 81.12 173 ALA A CA 1
ATOM 1387 C C . ALA A 1 173 ? 11.144 -11.127 -2.779 1.00 81.12 173 ALA A C 1
ATOM 1389 O O . ALA A 1 173 ? 10.810 -10.580 -3.831 1.00 81.12 173 ALA A O 1
ATOM 1390 N N . PRO A 1 174 ? 12.441 -11.307 -2.463 1.00 72.25 174 PRO A N 1
ATOM 1391 C CA . PRO A 1 174 ? 13.511 -11.053 -3.417 1.00 72.25 174 PRO A CA 1
ATOM 1392 C C . PRO A 1 174 ? 13.479 -12.132 -4.505 1.00 72.25 174 PRO A C 1
ATOM 1394 O O . PRO A 1 174 ? 13.048 -13.260 -4.249 1.00 72.25 174 PRO A O 1
ATOM 1397 N N . SER A 1 175 ? 13.974 -11.822 -5.706 1.00 59.44 175 SER A N 1
ATOM 1398 C CA . SER A 1 175 ? 14.192 -12.873 -6.703 1.00 59.44 175 SER A CA 1
ATOM 1399 C C . SER A 1 175 ? 15.183 -13.908 -6.157 1.00 59.44 175 SER A C 1
ATOM 1401 O O . SER A 1 175 ? 16.062 -13.593 -5.349 1.00 59.44 175 SER A O 1
ATOM 1403 N N . SER A 1 176 ? 15.046 -15.161 -6.590 1.00 56.66 176 SER A N 1
ATOM 1404 C CA . SER A 1 176 ? 15.900 -16.279 -6.160 1.00 56.66 176 SER A CA 1
ATOM 1405 C C . SER A 1 176 ? 17.394 -16.025 -6.397 1.00 56.66 176 SER A C 1
ATOM 1407 O O . SER A 1 176 ? 18.218 -16.551 -5.654 1.00 56.66 176 SER A O 1
ATOM 1409 N N . THR A 1 177 ? 17.731 -15.168 -7.362 1.00 52.47 177 THR A N 1
ATOM 1410 C CA . THR A 1 177 ? 19.084 -14.686 -7.673 1.00 52.47 177 THR A CA 1
ATOM 1411 C C . THR A 1 177 ? 19.682 -13.734 -6.629 1.00 52.47 177 THR A C 1
ATOM 1413 O O . THR A 1 177 ? 20.899 -13.620 -6.554 1.00 52.47 177 THR A O 1
ATOM 1416 N N . TRP A 1 178 ? 18.867 -13.091 -5.782 1.00 45.69 178 TRP A N 1
ATOM 1417 C CA . TRP A 1 178 ? 19.319 -12.172 -4.722 1.00 45.69 178 TRP A CA 1
ATOM 1418 C C . TRP A 1 178 ? 19.320 -12.794 -3.320 1.00 45.69 178 TRP A C 1
ATOM 1420 O O . TRP A 1 178 ? 19.546 -12.085 -2.332 1.00 45.69 178 TRP A O 1
ATOM 1430 N N . ARG A 1 179 ? 19.072 -14.107 -3.190 1.00 40.81 179 ARG A N 1
ATOM 1431 C CA . ARG A 1 179 ? 19.218 -14.805 -1.906 1.00 40.81 179 ARG A CA 1
ATOM 1432 C C . ARG A 1 179 ? 20.712 -14.811 -1.549 1.00 40.81 179 ARG A C 1
ATOM 1434 O O . ARG A 1 179 ? 21.472 -15.632 -2.049 1.00 40.81 179 ARG A O 1
ATOM 1441 N N . ARG A 1 180 ? 21.145 -13.820 -0.758 1.00 40.94 180 ARG A N 1
ATOM 1442 C CA . ARG A 1 180 ? 22.551 -13.636 -0.367 1.00 40.94 180 ARG A CA 1
ATOM 1443 C C . ARG A 1 180 ? 23.114 -14.940 0.219 1.00 40.94 180 ARG A C 1
ATOM 1445 O O . ARG A 1 180 ? 22.462 -15.513 1.095 1.00 40.94 180 ARG A O 1
ATOM 1452 N N . PRO A 1 181 ? 24.332 -15.358 -0.169 1.00 40.62 181 PRO A N 1
ATOM 1453 C CA . PRO A 1 181 ? 25.120 -16.291 0.625 1.00 40.62 181 PRO A CA 1
ATOM 1454 C C . PRO A 1 181 ? 25.256 -15.751 2.054 1.00 40.62 181 PRO A C 1
ATOM 1456 O O . PRO A 1 181 ? 25.412 -14.542 2.251 1.00 40.62 181 PRO A O 1
ATOM 1459 N N . SER A 1 182 ? 25.219 -16.638 3.045 1.00 45.16 182 SER A N 1
ATOM 1460 C CA . SER A 1 182 ? 25.255 -16.351 4.490 1.00 45.16 182 SER A CA 1
ATOM 1461 C C . SER A 1 182 ? 26.443 -15.493 4.962 1.00 45.16 182 SER A C 1
ATOM 1463 O O . SER A 1 182 ? 26.408 -14.988 6.079 1.00 45.16 182 SER A O 1
ATOM 1465 N N . ASN A 1 183 ? 27.447 -15.264 4.109 1.00 36.72 183 ASN A N 1
ATOM 1466 C CA . ASN A 1 183 ? 28.688 -14.557 4.433 1.00 36.72 183 ASN A CA 1
ATOM 1467 C C . ASN A 1 183 ? 28.777 -13.110 3.903 1.00 36.72 183 ASN A C 1
ATOM 1469 O O . ASN A 1 183 ? 29.855 -12.522 3.931 1.00 36.72 183 ASN A O 1
ATOM 1473 N N . PHE A 1 184 ? 27.688 -12.504 3.411 1.00 33.94 184 PHE A N 1
ATOM 1474 C CA . PHE A 1 184 ? 27.746 -11.115 2.930 1.00 33.94 184 PHE A CA 1
ATOM 1475 C C . PHE A 1 184 ? 27.588 -10.082 4.066 1.00 33.94 184 PHE A C 1
ATOM 1477 O O . PHE A 1 184 ? 26.548 -10.082 4.736 1.00 33.94 184 PHE A O 1
ATOM 1484 N N . PRO A 1 185 ? 28.537 -9.139 4.244 1.00 37.44 185 PRO A N 1
ATOM 1485 C CA . PRO A 1 185 ? 28.438 -8.096 5.263 1.00 37.44 185 PRO A CA 1
ATOM 1486 C C . PRO A 1 185 ? 27.247 -7.143 5.012 1.00 37.44 185 PRO A C 1
ATOM 1488 O O . PRO A 1 185 ? 26.692 -7.073 3.901 1.00 37.44 185 PRO A O 1
ATOM 1491 N N . PRO A 1 186 ? 26.782 -6.416 6.048 1.00 38.31 186 PRO A N 1
ATOM 1492 C CA . PRO A 1 186 ? 25.627 -5.531 5.948 1.00 38.31 186 PRO A CA 1
ATOM 1493 C C . PRO A 1 186 ? 25.973 -4.295 5.110 1.00 38.31 186 PRO A C 1
ATOM 1495 O O . PRO A 1 186 ? 26.463 -3.301 5.633 1.00 38.31 186 PRO A O 1
ATOM 1498 N N . ASP A 1 187 ? 25.725 -4.367 3.802 1.00 46.84 187 ASP A N 1
ATOM 1499 C CA . ASP A 1 187 ? 26.109 -3.281 2.905 1.00 46.84 187 ASP A CA 1
ATOM 1500 C C . ASP A 1 187 ? 25.100 -2.123 2.824 1.00 46.84 187 ASP A C 1
ATOM 1502 O O . ASP A 1 187 ? 23.889 -2.274 3.031 1.00 46.84 187 ASP A O 1
ATOM 1506 N N . ARG A 1 188 ? 25.689 -0.958 2.557 1.00 42.88 188 ARG A N 1
ATOM 1507 C CA . ARG A 1 188 ? 25.218 0.423 2.676 1.00 42.88 188 ARG A CA 1
ATOM 1508 C C . ARG A 1 188 ? 23.915 0.724 1.929 1.00 42.88 188 ARG A C 1
ATOM 1510 O O . ARG A 1 188 ? 23.593 0.159 0.890 1.00 42.88 188 ARG A O 1
ATOM 1517 N N . LYS A 1 189 ? 23.180 1.705 2.467 1.00 38.69 189 LYS A N 1
ATOM 1518 C CA . LYS A 1 189 ? 21.997 2.333 1.857 1.00 38.69 189 LYS A CA 1
ATOM 1519 C C . LYS A 1 189 ? 22.366 2.964 0.505 1.00 38.69 189 LYS A C 1
ATOM 1521 O O . LYS A 1 189 ? 22.965 4.033 0.488 1.00 38.69 189 LYS A O 1
ATOM 1526 N N . GLY A 1 190 ? 21.956 2.339 -0.595 1.00 34.25 190 GLY A N 1
ATOM 1527 C CA . GLY A 1 190 ? 21.880 2.956 -1.923 1.00 34.25 190 GLY A CA 1
ATOM 1528 C C . GLY A 1 190 ? 20.418 3.134 -2.368 1.00 34.25 190 GLY A C 1
ATOM 1529 O O . GLY A 1 190 ? 19.558 2.362 -1.928 1.00 34.25 190 GLY A O 1
ATOM 1530 N N . PRO A 1 191 ? 20.097 4.145 -3.196 1.00 38.84 191 PRO A N 1
ATOM 1531 C CA . PRO A 1 191 ? 18.738 4.407 -3.655 1.00 38.84 191 PRO A CA 1
ATOM 1532 C C . PRO A 1 191 ? 18.385 3.452 -4.805 1.00 38.84 191 PRO A C 1
ATOM 1534 O O . PRO A 1 191 ? 18.806 3.643 -5.938 1.00 38.84 191 PRO A O 1
ATOM 1537 N N . GLY A 1 192 ? 17.626 2.397 -4.512 1.00 36.47 192 GLY A N 1
ATOM 1538 C CA . GLY A 1 192 ? 17.038 1.532 -5.535 1.00 36.47 192 GLY A CA 1
ATOM 1539 C C . GLY A 1 192 ? 15.674 2.066 -5.967 1.00 36.47 192 GLY A C 1
ATOM 1540 O O . GLY A 1 192 ? 14.722 2.015 -5.189 1.00 36.47 192 GLY A O 1
ATOM 1541 N N . THR A 1 193 ? 15.586 2.587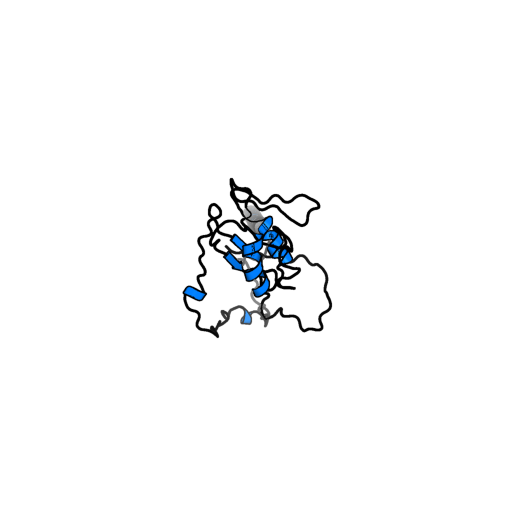 -7.188 1.00 27.27 193 THR A N 1
ATOM 1542 C CA . THR A 1 193 ? 14.335 2.976 -7.852 1.00 27.27 193 THR A CA 1
ATOM 1543 C C . THR A 1 193 ? 13.532 1.718 -8.187 1.00 27.27 193 THR A C 1
ATOM 1545 O O . THR A 1 193 ? 14.009 0.863 -8.926 1.00 27.27 193 THR A O 1
ATOM 1548 N N . VAL A 1 194 ? 12.314 1.595 -7.655 1.00 39.25 194 VAL A N 1
ATOM 1549 C CA . VAL A 1 194 ? 11.379 0.513 -8.004 1.00 39.25 194 VAL A CA 1
ATOM 1550 C C . VAL A 1 194 ? 10.222 1.127 -8.785 1.00 39.25 194 VAL A C 1
ATOM 1552 O O . VAL A 1 194 ? 9.491 1.965 -8.260 1.00 39.25 194 VAL A O 1
ATOM 1555 N N . ARG A 1 195 ? 10.080 0.729 -10.052 1.00 24.11 195 ARG A N 1
ATOM 1556 C CA . ARG A 1 195 ? 8.975 1.108 -10.939 1.00 24.11 195 ARG A CA 1
ATOM 1557 C C . ARG A 1 195 ? 7.897 0.028 -10.821 1.00 24.11 195 ARG A C 1
ATOM 1559 O O . ARG A 1 195 ? 8.172 -1.133 -11.102 1.00 24.11 195 ARG A O 1
ATOM 1566 N N . LEU A 1 196 ? 6.705 0.400 -10.362 1.00 29.88 196 LEU A N 1
ATOM 1567 C CA . LEU A 1 196 ? 5.522 -0.462 -10.392 1.00 29.88 196 LEU A CA 1
ATOM 1568 C C . LEU A 1 196 ? 4.837 -0.302 -11.754 1.00 29.88 196 LEU A C 1
ATOM 1570 O O . LEU A 1 196 ? 4.531 0.822 -12.149 1.00 29.88 196 LEU A O 1
ATOM 1574 N N . GLN A 1 197 ? 4.608 -1.414 -12.450 1.00 24.23 197 GLN A N 1
ATOM 1575 C CA . GLN A 1 197 ? 3.575 -1.515 -13.479 1.00 24.23 197 GLN A CA 1
ATOM 1576 C C . GLN A 1 197 ? 2.306 -2.022 -12.790 1.00 24.23 197 GLN A C 1
ATOM 1578 O O . GLN A 1 197 ? 2.341 -3.061 -12.127 1.00 24.23 197 GLN A O 1
ATOM 1583 N N . LEU A 1 198 ? 1.249 -1.213 -12.880 1.00 34.12 198 LEU A N 1
ATOM 1584 C CA . LEU A 1 198 ? -0.134 -1.583 -12.580 1.00 34.12 198 LEU A CA 1
ATOM 1585 C C . LEU A 1 198 ? -0.739 -2.277 -13.800 1.00 34.12 198 LEU A C 1
ATOM 1587 O O . LEU A 1 198 ? -0.395 -1.844 -14.925 1.00 34.12 198 LEU A O 1
#

Mean predicted aligned error: 18.19 Å